Protein AF-A0AAU0UQK7-F1 (afdb_monomer)

Solvent-accessible surface area (backbone atoms only — not comparable to full-atom values): 12576 Å² total; per-residue (Å²): 114,38,37,28,35,35,37,38,56,13,48,91,38,45,62,53,66,26,77,92,75,74,42,39,30,22,58,48,19,41,55,24,45,54,46,26,46,53,53,34,41,76,61,79,34,47,70,46,62,68,55,94,61,80,49,64,69,55,72,66,58,45,27,48,53,44,48,73,68,62,30,65,32,34,44,31,32,41,52,35,69,54,99,54,50,78,63,62,36,37,34,24,33,21,52,52,83,65,66,68,24,41,53,38,32,53,33,27,47,54,28,37,34,68,71,65,71,48,47,79,62,50,77,42,71,39,92,43,66,73,38,66,66,32,82,39,44,25,27,40,35,28,73,24,16,42,43,10,70,69,51,32,61,44,58,69,28,50,73,50,33,45,49,52,16,50,15,44,36,42,7,52,27,54,65,71,74,41,84,75,70,62,63,64,71,55,35,64,72,41,69,93,40,94,56,35,67,61,49,39,48,34,28,60,72,63,47,45,75,53,84,46,84,43,33,56,61,86,87,57,84,79,50,75,67,58,50,52,52,31,51,50,51,51,52,68,49,73,112

Foldseek 3Di:
DEEEEEQPFADPGQDDADVVVRHGFSVLSLLLRVLLCVQLVLVVYHYDYLDNHRDGDDLVSSQCVCQVVVGQEYEYETAAADPDLPDWEKEKEAQDDDDLLLLLRQLLQVLLCVLPVIHRPYYYHDDDSNRPSHPHNYMYIHNTYCSHPVVVVLSLASVSSSSSSLSSNRSVCVSVVHHRDQAPNLAPPCVVPPCNVVQSVCRSLVLAHQPDSHHNPPVDDDDPVSVVSSVVSVVSRVD

pLDDT: mean 95.72, std 5.32, range [56.66, 98.94]

Mean predicted aligned error: 3.99 Å

Secondary structure (DSSP, 8-state):
-EEEEEE--BTTB--SEETTTTEEHHHHHHHHHHHHHHHHHHTT-EEEES-SSS----HHHHHHHHHHTT-SEEEEEEEE--SSS----EEEEESSSSHHHHHHHHHHHHHHHHHH---EEEEEE---HHHHS-SS-EEEEEEEETTSHHHHHHHTSHHHHHHHHHHHHHHHHHHTTPPP--TTTT-STTTT-TTHHHHHHHHHTTS---SSSS---TTSPPPHHHHHHHHHHHHHHH-

Radius of gyration: 18.23 Å; Cα contacts (8 Å, |Δi|>4): 468; chains: 1; bounding box: 42×37×52 Å

Sequence (239 aa):
MLIGIDPGHGGKDPGATNNVLNLQEKQVTLAISLWLKDFLQYNNLETLLTREEDVYLTLQERATMLNKAAVDYIISVHINSSTSSEPNYLSSHIIAKGGQAEQLAGKLQNALVKEMAWPDGGVQASNFYMLRETKAPAVLVELGFISNSEAAKQLQKDAVRQKLATALAKGMLQQLGKPYTEPGSRFVDIQGHWAKDSILWAVKQGLLVGISDSQFAPDQPITRAQLAVVLRRMYQQLG

InterPro domains:
  IPR001119 S-layer homology domain [PF00395] (186-228)
  IPR001119 S-layer homology domain [PS51272] (182-239)
  IPR002508 N-acetylmuramoyl-L-alanine amidase, catalytic domain [PF01520] (3-172)
  IPR002508 N-acetylmuramoyl-L-alanine amidase, catalytic domain [SM00646] (63-173)
  IPR002508 N-acetylmuramoyl-L-alanine amidase, catalytic domain [cd02696] (3-171)
  IPR050695 N-acetylmuramoyl-L-alanine amidase 3 [PTHR30404] (2-177)

Organism: NCBI:txid3039180

Nearest PDB structures (foldseek):
  1jwq-assembly1_A  TM=9.481E-01  e=1.013E-19  Paenibacillus polymyxa
  8c0j-assembly1_A  TM=8.965E-01  e=2.270E-15  Citrobacter rodentium
  8c0j-assembly2_C  TM=9.060E-01  e=5.410E-15  Citrobacter rodentium
  8c2o-assembly2_B  TM=9.166E-01  e=1.289E-14  Escherichia coli
  4bin-assembly1_A  TM=8.978E-01  e=1.825E-14  Escherichia coli K-12

Structure (mmCIF, N/CA/C/O backbone):
data_AF-A0AAU0UQK7-F1
#
_entry.id   AF-A0AAU0UQK7-F1
#
loop_
_atom_site.group_PDB
_atom_site.id
_atom_site.type_symbol
_atom_site.label_atom_id
_atom_site.label_alt_id
_atom_site.label_comp_id
_atom_site.label_asym_id
_atom_site.label_entity_id
_atom_site.label_seq_id
_atom_site.pdbx_PDB_ins_code
_atom_site.Cartn_x
_atom_site.Cartn_y
_atom_site.Cartn_z
_atom_site.occupancy
_atom_site.B_iso_or_equiv
_atom_site.auth_seq_id
_atom_site.auth_comp_id
_atom_site.auth_asym_id
_atom_site.auth_atom_id
_atom_site.pdbx_PDB_model_num
ATOM 1 N N . MET A 1 1 ? -15.502 8.392 -5.519 1.00 92.88 1 MET A N 1
ATOM 2 C CA . MET A 1 1 ? -14.046 8.540 -5.705 1.00 92.88 1 MET A CA 1
ATOM 3 C C . MET A 1 1 ? -13.475 7.148 -5.595 1.00 92.88 1 MET A C 1
ATOM 5 O O . MET A 1 1 ? -13.486 6.598 -4.496 1.00 92.88 1 MET A O 1
ATOM 9 N N . LEU A 1 2 ? -13.079 6.590 -6.729 1.00 98.56 2 LEU A N 1
ATOM 10 C CA . LEU A 1 2 ? -12.618 5.222 -6.886 1.00 98.56 2 LEU A CA 1
ATOM 11 C C . LEU A 1 2 ? -11.115 5.224 -7.166 1.00 98.56 2 LEU A C 1
ATOM 13 O O . LEU A 1 2 ? -10.666 5.767 -8.174 1.00 98.56 2 LEU A O 1
ATOM 17 N N . ILE A 1 3 ? -10.336 4.611 -6.279 1.00 98.81 3 ILE A N 1
ATOM 18 C CA . ILE A 1 3 ? -8.880 4.522 -6.404 1.00 98.81 3 ILE A CA 1
ATOM 19 C C . ILE A 1 3 ? -8.498 3.157 -6.978 1.00 98.81 3 ILE A C 1
ATOM 21 O O . ILE A 1 3 ? -8.795 2.114 -6.394 1.00 98.81 3 ILE A O 1
ATOM 25 N N . GLY A 1 4 ? -7.824 3.163 -8.123 1.00 98.88 4 GLY A N 1
ATOM 26 C CA . GLY A 1 4 ? -7.216 1.979 -8.711 1.00 98.88 4 GLY A CA 1
ATOM 27 C C . GLY A 1 4 ? -5.920 1.615 -7.994 1.00 98.88 4 GLY A C 1
ATOM 28 O O . GLY A 1 4 ? -5.033 2.455 -7.846 1.00 98.88 4 GLY A O 1
ATOM 29 N N . ILE A 1 5 ? -5.785 0.362 -7.576 1.00 98.94 5 ILE A N 1
ATOM 30 C CA . ILE A 1 5 ? -4.559 -0.173 -6.983 1.00 98.94 5 ILE A CA 1
ATOM 31 C C . ILE A 1 5 ? -4.099 -1.339 -7.852 1.00 98.94 5 ILE A C 1
ATOM 33 O O . ILE A 1 5 ? -4.855 -2.275 -8.104 1.00 98.94 5 ILE A O 1
ATOM 37 N N . ASP A 1 6 ? -2.861 -1.292 -8.322 1.00 98.94 6 ASP A N 1
ATOM 38 C CA . ASP A 1 6 ? -2.287 -2.341 -9.159 1.00 98.94 6 ASP A CA 1
ATOM 39 C C . ASP A 1 6 ? -1.107 -3.002 -8.441 1.00 98.94 6 ASP A C 1
ATOM 41 O O . ASP A 1 6 ? -0.000 -2.466 -8.470 1.00 98.94 6 ASP A O 1
ATOM 45 N N . PRO A 1 7 ? -1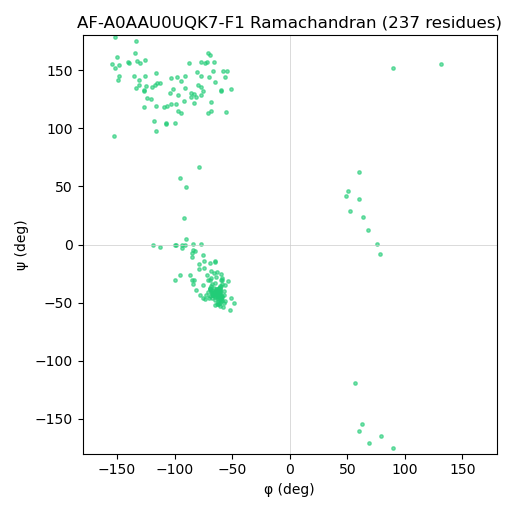.307 -4.154 -7.775 1.00 98.88 7 PRO A N 1
ATOM 46 C CA . PRO A 1 7 ? -0.199 -4.904 -7.211 1.00 98.88 7 PRO A CA 1
ATOM 47 C C . PRO A 1 7 ? 0.612 -5.534 -8.350 1.00 98.88 7 PRO A C 1
ATOM 49 O O . PRO A 1 7 ? 0.125 -6.440 -9.044 1.00 98.88 7 PRO A O 1
ATOM 52 N N . GLY A 1 8 ? 1.853 -5.079 -8.533 1.00 98.75 8 GLY A N 1
ATOM 53 C CA . GLY A 1 8 ? 2.748 -5.546 -9.590 1.00 98.75 8 GLY A CA 1
ATOM 54 C C . GLY A 1 8 ? 2.936 -7.065 -9.587 1.00 98.75 8 GLY A C 1
ATOM 55 O O . GLY A 1 8 ? 2.873 -7.699 -8.528 1.00 98.75 8 GLY A O 1
ATOM 56 N N . HIS A 1 9 ? 3.171 -7.651 -10.766 1.00 98.75 9 HIS A N 1
ATOM 57 C CA . HIS A 1 9 ? 3.442 -9.089 -10.958 1.00 98.75 9 HIS A CA 1
ATOM 58 C C . HIS A 1 9 ? 2.296 -10.010 -10.491 1.00 98.75 9 HIS A C 1
ATOM 60 O O . HIS A 1 9 ? 1.151 -9.567 -10.407 1.00 98.75 9 HIS A O 1
ATOM 66 N N . GLY A 1 10 ? 2.556 -11.299 -10.247 1.00 98.50 10 GLY A N 1
ATOM 67 C CA . GLY A 1 10 ? 1.570 -12.268 -9.750 1.00 98.50 10 GLY A CA 1
ATOM 68 C C . GLY A 1 10 ? 1.540 -13.578 -10.540 1.00 98.50 10 GLY A C 1
ATOM 69 O O . GLY A 1 10 ? 1.911 -13.644 -11.715 1.00 98.50 10 GLY A O 1
ATOM 70 N N . GLY A 1 11 ? 1.092 -14.652 -9.891 1.00 98.50 11 GLY A N 1
ATOM 71 C CA . GLY A 1 11 ? 1.028 -15.993 -10.459 1.00 98.50 11 GLY A CA 1
ATOM 72 C C . GLY A 1 11 ? 2.398 -16.459 -10.953 1.00 98.50 11 GLY A C 1
ATOM 73 O O . GLY A 1 11 ? 3.351 -16.560 -10.176 1.00 98.50 11 GLY A O 1
ATOM 74 N N . LYS A 1 12 ? 2.498 -16.734 -12.259 1.00 98.06 12 LYS A N 1
ATOM 75 C CA . LYS A 1 12 ? 3.733 -17.197 -12.915 1.00 98.06 12 LYS A CA 1
ATOM 76 C C . LYS A 1 12 ? 4.841 -16.143 -13.002 1.00 98.06 12 LYS A C 1
ATOM 78 O O . LYS A 1 12 ? 5.973 -16.504 -13.300 1.00 98.06 12 LYS A O 1
ATOM 83 N N . ASP A 1 13 ? 4.517 -14.870 -12.797 1.00 98.62 13 ASP A N 1
ATOM 84 C CA . ASP A 1 13 ? 5.487 -13.780 -12.786 1.00 98.62 13 ASP A CA 1
ATOM 85 C C . ASP A 1 13 ? 5.824 -13.431 -11.329 1.00 98.62 13 ASP A C 1
ATOM 87 O O . ASP A 1 13 ? 4.984 -12.840 -10.643 1.00 98.62 13 ASP A O 1
ATOM 91 N N . PRO A 1 14 ? 7.000 -13.830 -10.812 1.00 98.38 14 PRO A N 1
ATOM 92 C CA . PRO A 1 14 ? 7.392 -13.529 -9.440 1.00 98.38 14 PRO A CA 1
ATOM 93 C C . PRO A 1 14 ? 7.797 -12.063 -9.232 1.00 98.38 14 PRO A C 1
ATOM 95 O O . PRO A 1 14 ? 7.894 -11.637 -8.079 1.00 98.38 14 PRO A O 1
ATOM 98 N N . GLY A 1 15 ? 8.028 -11.313 -10.314 1.00 98.50 15 GLY A N 1
ATOM 99 C CA . GLY A 1 15 ? 8.806 -10.080 -10.275 1.00 98.50 15 GLY A CA 1
ATOM 100 C C . GLY A 1 15 ? 10.249 -10.337 -9.854 1.00 98.50 15 GLY A C 1
ATOM 101 O O . GLY A 1 15 ? 10.783 -11.439 -10.030 1.00 98.50 15 GLY A O 1
ATOM 102 N N . ALA A 1 16 ? 10.893 -9.325 -9.286 1.00 98.12 16 ALA A N 1
ATOM 103 C CA . ALA A 1 16 ? 12.220 -9.482 -8.718 1.00 98.12 16 ALA A CA 1
ATOM 104 C C . ALA A 1 16 ? 12.204 -10.407 -7.484 1.00 98.12 16 ALA A C 1
ATOM 106 O O . ALA A 1 16 ? 11.228 -10.486 -6.734 1.00 98.12 16 ALA A O 1
ATOM 107 N N . THR A 1 17 ? 13.305 -11.129 -7.257 1.00 97.56 17 THR A N 1
ATOM 108 C CA . THR A 1 17 ? 13.399 -12.142 -6.196 1.00 97.56 17 THR A CA 1
ATOM 109 C C . THR A 1 17 ? 14.656 -11.980 -5.356 1.00 97.56 17 THR A C 1
ATOM 111 O O . THR A 1 17 ? 15.743 -11.756 -5.888 1.00 97.56 17 THR A O 1
ATOM 114 N N . ASN A 1 18 ? 14.532 -12.210 -4.050 1.00 96.88 18 ASN A N 1
ATOM 115 C CA . ASN A 1 18 ? 15.660 -12.449 -3.159 1.00 96.88 18 ASN A CA 1
ATOM 116 C C . ASN A 1 18 ? 15.688 -13.930 -2.765 1.00 96.88 18 ASN A C 1
ATOM 118 O O . ASN A 1 18 ? 14.907 -14.380 -1.926 1.00 96.88 18 ASN A O 1
ATOM 122 N N . ASN A 1 19 ? 16.604 -14.684 -3.373 1.00 93.44 19 ASN A N 1
ATOM 123 C CA . ASN A 1 19 ? 16.676 -16.137 -3.201 1.00 93.44 19 ASN A CA 1
ATOM 124 C C . ASN A 1 19 ? 17.115 -16.552 -1.791 1.00 93.44 19 ASN A C 1
ATOM 126 O O . ASN A 1 19 ? 16.705 -17.605 -1.316 1.00 93.44 19 ASN A O 1
ATOM 130 N N . VAL A 1 20 ? 17.916 -15.726 -1.107 1.00 93.88 20 VAL A N 1
ATOM 131 C CA . VAL A 1 20 ? 18.405 -16.027 0.250 1.00 93.88 20 VAL A CA 1
ATOM 132 C C . VAL A 1 20 ? 17.259 -15.992 1.259 1.00 93.88 20 VAL A C 1
ATOM 134 O O . VAL A 1 20 ? 17.193 -16.836 2.145 1.00 93.88 20 VAL A O 1
ATOM 137 N N . LEU A 1 21 ? 16.344 -15.032 1.111 1.00 93.88 21 LEU A N 1
ATOM 138 C CA . LEU A 1 21 ? 15.183 -14.874 1.991 1.00 93.88 21 LEU A CA 1
ATOM 139 C C . LEU A 1 21 ? 13.925 -15.584 1.472 1.00 93.88 21 LEU A C 1
ATOM 141 O O . LEU A 1 21 ? 12.882 -15.502 2.117 1.00 93.88 21 LEU A O 1
ATOM 145 N N . ASN A 1 22 ? 14.007 -16.239 0.307 1.00 94.88 22 ASN A N 1
ATOM 146 C CA . ASN A 1 22 ? 12.859 -16.774 -0.428 1.00 94.88 22 ASN A CA 1
ATOM 147 C C . ASN A 1 22 ? 11.722 -15.739 -0.579 1.00 94.88 22 ASN A C 1
ATOM 149 O O . ASN A 1 22 ? 10.545 -16.045 -0.389 1.00 94.88 22 ASN A O 1
ATOM 153 N N . LEU A 1 23 ? 12.090 -14.488 -0.870 1.00 96.62 23 LEU A N 1
ATOM 154 C CA . LEU A 1 23 ? 11.162 -13.366 -0.978 1.00 96.62 23 LEU A CA 1
ATOM 155 C C . LEU A 1 23 ? 10.932 -13.025 -2.450 1.00 96.62 23 LEU A C 1
ATOM 157 O O . LEU A 1 23 ? 11.890 -12.850 -3.205 1.00 96.62 23 LEU A O 1
ATOM 161 N N . GLN A 1 24 ? 9.670 -12.897 -2.846 1.00 98.38 24 GLN A N 1
ATOM 162 C CA . GLN A 1 24 ? 9.283 -12.522 -4.205 1.00 98.38 24 GLN A CA 1
ATOM 163 C C . GLN A 1 24 ? 8.536 -11.193 -4.187 1.00 98.38 24 GLN A C 1
ATOM 165 O O . GLN A 1 24 ? 7.653 -10.985 -3.350 1.00 98.38 24 GLN A O 1
ATOM 170 N N . GLU A 1 25 ? 8.847 -10.314 -5.135 1.00 98.75 25 GLU A N 1
ATOM 171 C CA . GLU A 1 25 ? 8.195 -9.015 -5.284 1.00 98.75 25 GLU A CA 1
ATOM 172 C C . GLU A 1 25 ? 6.671 -9.154 -5.313 1.00 98.75 25 GLU A C 1
ATOM 174 O O . GLU A 1 25 ? 5.989 -8.476 -4.547 1.00 98.75 25 GLU A O 1
ATOM 179 N N . LYS A 1 26 ? 6.130 -10.108 -6.085 1.00 98.62 26 LYS A N 1
ATOM 180 C CA . LYS A 1 26 ? 4.677 -10.328 -6.197 1.00 98.62 26 LYS A CA 1
ATOM 181 C C . LYS A 1 26 ? 3.949 -10.526 -4.860 1.00 98.62 26 LYS A C 1
ATOM 183 O O . LYS A 1 26 ? 2.767 -10.187 -4.749 1.00 98.62 26 LYS A O 1
ATOM 188 N N . GLN A 1 27 ? 4.628 -11.100 -3.863 1.00 98.31 27 GLN A N 1
ATOM 189 C CA . GLN A 1 27 ? 4.072 -11.351 -2.532 1.00 98.31 27 GLN A CA 1
ATOM 190 C C . GLN A 1 27 ? 4.067 -10.058 -1.716 1.00 98.31 27 GLN A C 1
ATOM 192 O O . GLN A 1 27 ? 3.072 -9.732 -1.069 1.00 98.31 27 GLN A O 1
ATOM 197 N N . VAL A 1 28 ? 5.165 -9.302 -1.786 1.00 98.56 28 VAL A N 1
ATOM 198 C CA . VAL A 1 28 ? 5.322 -8.018 -1.096 1.00 98.56 28 VAL A CA 1
ATOM 199 C C . VAL A 1 28 ? 4.331 -6.993 -1.648 1.00 98.56 28 VAL A C 1
ATOM 201 O O . VAL A 1 28 ? 3.616 -6.357 -0.873 1.00 98.56 28 VAL A O 1
ATOM 204 N N . THR A 1 29 ? 4.228 -6.873 -2.974 1.00 98.88 29 THR A N 1
ATOM 205 C CA . THR A 1 29 ? 3.326 -5.920 -3.636 1.00 98.88 29 THR A CA 1
ATOM 206 C C . THR A 1 29 ? 1.862 -6.232 -3.347 1.00 98.88 29 THR A C 1
ATOM 208 O O . THR A 1 29 ? 1.094 -5.311 -3.062 1.00 98.88 29 THR A O 1
ATOM 211 N N . LEU A 1 30 ? 1.473 -7.516 -3.337 1.00 98.81 30 LEU A N 1
ATOM 212 C CA . LEU A 1 30 ? 0.117 -7.935 -2.970 1.00 98.81 30 LEU A CA 1
ATOM 213 C C . LEU A 1 30 ? -0.213 -7.557 -1.527 1.00 98.81 30 LEU A C 1
ATOM 215 O O . LEU A 1 30 ? -1.230 -6.915 -1.283 1.00 98.81 30 LEU A O 1
ATOM 219 N N . ALA A 1 31 ? 0.658 -7.916 -0.583 1.00 97.75 31 ALA A N 1
ATOM 220 C CA . ALA A 1 31 ? 0.433 -7.651 0.832 1.00 97.75 31 ALA A CA 1
ATOM 221 C C . ALA A 1 31 ? 0.295 -6.147 1.121 1.00 97.75 31 ALA A C 1
ATOM 223 O O . ALA A 1 31 ? -0.652 -5.734 1.786 1.00 97.75 31 ALA A O 1
ATOM 224 N N . ILE A 1 32 ? 1.192 -5.312 0.580 1.00 98.75 32 ILE A N 1
ATOM 225 C CA . ILE A 1 32 ? 1.112 -3.847 0.726 1.00 98.75 32 ILE A CA 1
ATOM 226 C C . ILE A 1 32 ? -0.192 -3.310 0.124 1.00 98.75 32 ILE A C 1
ATOM 228 O O . ILE A 1 32 ? -0.845 -2.460 0.725 1.00 98.75 32 ILE A O 1
ATOM 232 N N . SER A 1 33 ? -0.593 -3.816 -1.043 1.00 98.88 33 SER A N 1
ATOM 233 C CA . SER A 1 33 ? -1.790 -3.344 -1.744 1.00 98.88 33 SER A CA 1
ATOM 234 C C . SER A 1 33 ? -3.090 -3.705 -1.027 1.00 98.88 33 SER A C 1
ATOM 236 O O . SER A 1 33 ? -4.016 -2.896 -1.021 1.00 98.88 33 SER A O 1
ATOM 238 N N . LEU A 1 34 ? -3.160 -4.877 -0.387 1.00 97.88 34 LEU A N 1
ATOM 239 C CA . LEU A 1 34 ? -4.304 -5.267 0.444 1.00 97.88 34 LEU A CA 1
ATOM 240 C C . LEU A 1 34 ? -4.416 -4.375 1.689 1.00 97.88 34 LEU A C 1
ATOM 242 O O . LEU A 1 34 ? -5.495 -3.876 1.986 1.00 97.88 34 LEU A O 1
ATOM 246 N N . TRP A 1 35 ? -3.304 -4.057 2.357 1.00 96.06 35 TRP A N 1
ATOM 247 C CA . TRP A 1 35 ? -3.332 -3.071 3.445 1.00 96.06 35 TRP A CA 1
ATOM 248 C C . TRP A 1 35 ? -3.742 -1.677 2.960 1.00 96.06 35 TRP A C 1
ATOM 250 O O . TRP A 1 35 ? -4.521 -0.990 3.620 1.00 96.06 35 TRP A O 1
ATOM 260 N N . LEU A 1 36 ? -3.242 -1.250 1.796 1.00 98.62 36 LEU A N 1
ATOM 261 C CA . LEU A 1 36 ? -3.603 0.038 1.207 1.00 98.62 36 LEU A CA 1
ATOM 262 C C . LEU A 1 36 ? -5.105 0.101 0.902 1.00 98.62 36 LEU A C 1
ATOM 264 O O . LEU A 1 36 ? -5.739 1.112 1.204 1.00 98.62 36 LEU A O 1
ATOM 268 N N . LYS A 1 37 ? -5.677 -0.982 0.358 1.00 98.31 37 LYS A N 1
ATOM 269 C CA . LYS A 1 37 ? -7.120 -1.143 0.142 1.00 98.31 37 LYS A CA 1
ATOM 270 C C . LYS A 1 37 ? -7.890 -0.862 1.428 1.00 98.31 37 LYS A C 1
ATOM 272 O O . LYS A 1 37 ? -8.731 0.035 1.439 1.00 98.31 37 LYS A O 1
ATOM 277 N N . ASP A 1 38 ? -7.562 -1.584 2.495 1.00 93.62 38 ASP A N 1
ATOM 278 C CA . ASP A 1 38 ? -8.272 -1.513 3.771 1.00 93.62 38 ASP A CA 1
ATOM 279 C C . ASP A 1 38 ? -8.178 -0.112 4.390 1.00 93.62 38 ASP A C 1
ATOM 281 O O . ASP A 1 38 ? -9.171 0.440 4.868 1.00 93.62 38 ASP A O 1
ATOM 285 N N . PHE A 1 39 ? -7.002 0.522 4.330 1.00 95.94 39 PHE A N 1
ATOM 286 C CA . PHE A 1 39 ? -6.808 1.867 4.876 1.00 95.94 39 PHE A CA 1
ATOM 287 C C . PHE A 1 39 ? -7.536 2.952 4.088 1.00 95.94 39 PHE A C 1
ATOM 289 O O . PHE A 1 39 ? -8.078 3.883 4.693 1.00 95.94 39 PHE A O 1
ATOM 296 N N . LEU A 1 40 ? -7.581 2.854 2.759 1.00 97.69 40 LEU A N 1
ATOM 297 C CA . LEU A 1 40 ? -8.361 3.780 1.938 1.00 97.69 40 LEU A CA 1
ATOM 298 C C . LEU A 1 40 ? -9.866 3.586 2.179 1.00 97.69 40 LEU A C 1
ATOM 300 O O . LEU A 1 40 ? -10.573 4.577 2.371 1.00 97.69 40 LEU A O 1
ATOM 304 N N . GLN A 1 41 ? -10.338 2.340 2.276 1.00 95.44 41 GLN A N 1
ATOM 305 C CA . GLN A 1 41 ? -11.741 2.023 2.568 1.00 95.44 41 GLN A CA 1
ATOM 306 C C . GLN A 1 41 ? -12.178 2.513 3.951 1.00 95.44 41 GLN A C 1
ATOM 308 O O . GLN A 1 41 ? -13.209 3.175 4.066 1.00 95.44 41 GLN A O 1
ATOM 313 N N . TYR A 1 42 ? -11.356 2.316 4.987 1.00 91.94 42 TYR A N 1
ATOM 314 C CA . TYR A 1 42 ? -11.610 2.866 6.326 1.00 91.94 42 TYR A CA 1
ATOM 315 C C . TYR A 1 42 ? -11.724 4.405 6.321 1.00 91.94 42 TYR A C 1
ATOM 317 O O . TYR A 1 42 ? -12.446 5.012 7.121 1.00 91.94 42 TYR A O 1
ATOM 325 N N . ASN A 1 43 ? -11.048 5.058 5.375 1.00 95.00 43 ASN A N 1
ATOM 326 C CA . ASN A 1 43 ? -11.110 6.499 5.140 1.00 95.00 43 ASN A CA 1
ATOM 327 C C . ASN A 1 43 ? -12.182 6.914 4.111 1.00 95.00 43 ASN A C 1
ATOM 329 O O . ASN A 1 43 ? -12.122 8.018 3.563 1.00 95.00 43 ASN A O 1
ATOM 333 N N . ASN A 1 44 ? -13.203 6.072 3.907 1.00 95.44 44 ASN A N 1
ATOM 334 C CA . ASN A 1 44 ? -14.364 6.324 3.051 1.00 95.44 44 ASN A CA 1
ATOM 335 C C . ASN A 1 44 ? -13.991 6.580 1.579 1.00 95.44 44 ASN A C 1
ATOM 337 O O . ASN A 1 44 ? -14.553 7.469 0.930 1.00 95.44 44 ASN A O 1
ATOM 341 N N . LEU A 1 45 ? -13.009 5.838 1.062 1.00 97.69 45 LEU A N 1
ATOM 342 C CA . LEU A 1 45 ? -12.688 5.787 -0.362 1.00 97.69 45 LEU A CA 1
ATOM 343 C C . LEU A 1 45 ? -13.013 4.410 -0.927 1.00 97.69 45 LEU A C 1
ATOM 345 O O . LEU A 1 45 ? -12.722 3.389 -0.310 1.00 97.69 45 LEU A O 1
ATOM 349 N N . GLU A 1 46 ? -13.574 4.384 -2.128 1.00 98.31 46 GLU A N 1
ATOM 350 C CA . GLU A 1 46 ? -13.755 3.137 -2.861 1.00 98.31 46 GLU A CA 1
ATOM 351 C C . GLU A 1 46 ? -12.441 2.746 -3.533 1.00 98.31 46 GLU A C 1
ATOM 353 O O . GLU A 1 46 ? -11.645 3.604 -3.933 1.00 98.31 46 GLU A O 1
ATOM 358 N N . THR A 1 47 ? -12.213 1.445 -3.677 1.00 98.69 47 THR A N 1
ATOM 359 C CA . THR A 1 47 ? -10.987 0.903 -4.261 1.00 98.69 47 THR A CA 1
ATOM 360 C C . THR A 1 47 ? -11.296 -0.209 -5.252 1.00 98.69 47 THR A C 1
ATOM 362 O O . THR A 1 47 ? -12.228 -0.989 -5.061 1.00 98.69 47 THR A O 1
ATOM 365 N N . LEU A 1 48 ? -10.489 -0.289 -6.309 1.00 98.75 48 LEU A N 1
ATOM 366 C CA . LEU A 1 48 ? -10.479 -1.395 -7.261 1.00 98.75 48 LEU A CA 1
ATOM 367 C C . LEU A 1 48 ? -9.054 -1.928 -7.371 1.00 98.75 48 LEU A C 1
ATOM 369 O O . LEU A 1 48 ? -8.158 -1.194 -7.789 1.00 98.75 48 LEU A O 1
ATOM 373 N N . LEU A 1 49 ? -8.8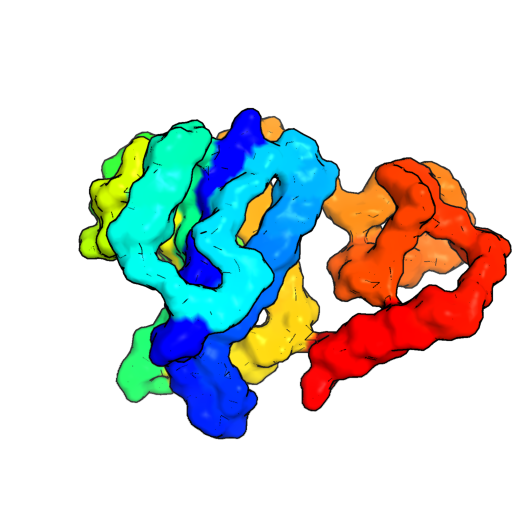49 -3.196 -7.020 1.00 98.81 49 LEU A N 1
ATOM 374 C CA . LEU A 1 49 ? -7.554 -3.854 -7.169 1.00 98.81 49 LEU A CA 1
ATOM 375 C C . LEU A 1 49 ? -7.502 -4.596 -8.495 1.00 98.81 49 LEU A C 1
ATOM 377 O O . LEU A 1 49 ? -8.473 -5.250 -8.872 1.00 98.81 49 LEU A O 1
ATOM 381 N N . THR A 1 50 ? -6.357 -4.555 -9.178 1.00 98.88 50 THR A N 1
ATOM 382 C CA . THR A 1 50 ? -6.183 -5.396 -10.367 1.00 98.88 50 THR A CA 1
ATOM 383 C C . THR A 1 50 ? -6.101 -6.879 -10.006 1.00 98.88 50 THR A C 1
ATOM 385 O O . THR A 1 50 ? -6.561 -7.726 -10.762 1.00 98.88 50 THR A O 1
ATOM 388 N N . ARG A 1 51 ? -5.582 -7.212 -8.822 1.00 98.75 51 ARG A N 1
ATOM 389 C CA . ARG A 1 51 ? -5.626 -8.560 -8.245 1.00 98.75 51 ARG A CA 1
ATOM 390 C C . ARG A 1 51 ? -5.704 -8.495 -6.723 1.00 98.75 51 ARG A C 1
ATOM 392 O O . ARG A 1 51 ? -5.077 -7.636 -6.113 1.00 98.75 51 ARG A O 1
ATOM 399 N N . GLU A 1 52 ? -6.424 -9.433 -6.119 1.00 98.44 52 GLU A N 1
ATOM 400 C CA . GLU A 1 52 ? -6.477 -9.616 -4.655 1.00 98.44 52 GLU A CA 1
ATOM 401 C C . GLU A 1 52 ? -5.832 -10.935 -4.204 1.00 98.44 52 GLU A C 1
ATOM 403 O O . GLU A 1 52 ? -5.707 -11.210 -3.015 1.00 98.44 52 GLU A O 1
ATOM 408 N N . GLU A 1 53 ? -5.362 -11.728 -5.167 1.00 97.69 53 GLU A N 1
ATOM 409 C CA . GLU A 1 53 ? -4.755 -13.038 -4.965 1.00 97.69 53 GLU A CA 1
ATOM 410 C C . GLU A 1 53 ? -3.461 -13.167 -5.788 1.00 97.69 53 GLU A C 1
ATOM 412 O O . GLU A 1 53 ? -3.087 -12.278 -6.570 1.00 97.69 53 GLU A O 1
ATOM 417 N N . ASP A 1 54 ? -2.751 -14.284 -5.612 1.00 98.31 54 ASP A N 1
ATOM 418 C CA . ASP A 1 54 ? -1.546 -14.607 -6.380 1.00 98.31 54 ASP A CA 1
ATOM 419 C C . ASP A 1 54 ? -1.889 -15.154 -7.776 1.00 98.31 54 ASP A C 1
ATOM 421 O O . ASP A 1 54 ? -1.662 -16.319 -8.102 1.00 98.31 54 ASP A O 1
ATOM 425 N N . VAL A 1 55 ? -2.461 -14.286 -8.608 1.00 98.56 55 VAL A N 1
ATOM 426 C CA . VAL A 1 55 ? -2.847 -14.585 -9.990 1.00 98.56 55 VAL A CA 1
ATOM 427 C C . VAL A 1 55 ? -2.049 -13.742 -10.975 1.00 98.56 55 VAL A C 1
ATOM 429 O O . VAL A 1 55 ? -1.672 -12.603 -10.694 1.00 98.56 55 VAL A O 1
ATOM 432 N N . TYR A 1 56 ? -1.781 -14.312 -12.149 1.00 98.50 56 TYR A N 1
ATOM 433 C CA . TYR A 1 56 ? -1.110 -13.598 -13.228 1.00 98.50 56 TYR A CA 1
ATOM 434 C C . TYR A 1 56 ? -2.123 -12.815 -14.062 1.00 98.50 56 TYR A C 1
ATOM 436 O O . TYR A 1 56 ? -3.096 -13.390 -14.543 1.00 98.50 56 TYR A O 1
ATOM 444 N N . LEU A 1 57 ? -1.829 -11.535 -14.289 1.00 98.31 57 LEU A N 1
ATOM 445 C CA . LEU A 1 57 ? -2.506 -10.679 -15.262 1.00 98.31 57 LEU A CA 1
ATOM 446 C C . LEU A 1 57 ? -1.471 -9.970 -16.125 1.00 98.31 57 LEU A C 1
ATOM 448 O O . LEU A 1 57 ? -0.482 -9.434 -15.608 1.00 98.31 57 LEU A O 1
ATOM 452 N N . THR A 1 58 ? -1.733 -9.919 -17.426 1.00 98.75 58 THR A N 1
ATOM 453 C CA . THR A 1 58 ? -0.962 -9.113 -18.371 1.00 98.75 58 THR A CA 1
ATOM 454 C C . THR A 1 58 ? -1.135 -7.621 -18.083 1.00 98.75 58 THR A C 1
ATOM 456 O O . THR A 1 58 ? -2.132 -7.175 -17.511 1.00 98.75 58 THR A O 1
ATOM 459 N N . LEU A 1 59 ? -0.170 -6.816 -18.527 1.00 98.69 59 LEU A N 1
ATOM 460 C CA . LEU A 1 59 ? -0.233 -5.357 -18.397 1.00 98.69 59 LEU A CA 1
ATOM 461 C C . LEU A 1 59 ? -1.462 -4.767 -19.116 1.00 98.69 59 LEU A C 1
ATOM 463 O O . LEU A 1 59 ? -2.089 -3.833 -18.618 1.00 98.69 59 LEU A O 1
ATOM 467 N N . GLN A 1 60 ? -1.855 -5.350 -20.253 1.00 98.81 60 GLN A N 1
ATOM 468 C CA . GLN A 1 60 ? -3.042 -4.930 -20.996 1.00 98.81 60 GLN A CA 1
ATOM 469 C C . GLN A 1 60 ? -4.337 -5.197 -20.222 1.00 98.81 60 GLN A C 1
ATOM 471 O O . GLN A 1 60 ? -5.205 -4.325 -20.189 1.00 98.81 60 GLN A O 1
ATOM 476 N N . GLU A 1 61 ? -4.479 -6.364 -19.588 1.00 98.81 61 GLU A N 1
ATOM 477 C CA . GLU A 1 61 ? -5.658 -6.693 -18.772 1.00 98.81 61 GLU A CA 1
ATOM 478 C C . GLU A 1 61 ? -5.798 -5.732 -17.588 1.00 98.81 61 GLU A C 1
ATOM 480 O O . GLU A 1 61 ? -6.883 -5.194 -17.357 1.00 98.81 61 GLU A O 1
ATOM 485 N N . ARG A 1 62 ? -4.687 -5.440 -16.897 1.00 98.81 62 ARG A N 1
ATOM 486 C CA . ARG A 1 62 ? -4.636 -4.477 -15.783 1.00 98.81 62 ARG A CA 1
ATOM 487 C C . ARG A 1 62 ? -5.098 -3.091 -16.218 1.00 98.81 62 ARG A C 1
ATOM 489 O O . ARG A 1 62 ? -6.035 -2.543 -15.638 1.00 98.81 62 ARG A O 1
ATOM 496 N N . ALA A 1 63 ? -4.490 -2.547 -17.273 1.00 98.88 63 ALA A N 1
ATOM 497 C CA . ALA A 1 63 ? -4.850 -1.234 -17.798 1.00 98.88 63 ALA A CA 1
ATOM 498 C C . ALA A 1 63 ? -6.307 -1.196 -18.287 1.00 98.88 63 ALA A C 1
ATOM 500 O O . ALA A 1 63 ? -7.032 -0.244 -18.007 1.00 98.88 63 ALA A O 1
ATOM 501 N N . THR A 1 64 ? -6.770 -2.251 -18.966 1.00 98.81 64 THR A N 1
ATOM 502 C CA . THR A 1 64 ? -8.151 -2.353 -19.463 1.00 98.81 64 THR A CA 1
ATOM 503 C C . THR A 1 64 ? -9.159 -2.323 -18.324 1.00 98.81 64 THR A C 1
ATOM 505 O O . THR A 1 64 ? -10.147 -1.597 -18.406 1.00 98.81 64 THR A O 1
ATOM 508 N N . MET A 1 65 ? -8.913 -3.072 -17.252 1.00 98.75 65 MET A N 1
ATOM 509 C CA . MET A 1 65 ? -9.782 -3.107 -16.079 1.00 98.75 65 MET A CA 1
ATOM 510 C C . MET A 1 65 ? -9.884 -1.739 -15.398 1.00 98.75 65 MET A C 1
ATOM 512 O O . MET A 1 65 ? -10.994 -1.256 -15.180 1.00 98.75 65 MET A O 1
ATOM 516 N N . LEU A 1 66 ? -8.748 -1.086 -15.134 1.00 98.88 66 LEU A N 1
ATOM 517 C CA . LEU A 1 66 ? -8.716 0.236 -14.497 1.00 98.88 66 LEU A CA 1
ATOM 518 C C . LEU A 1 66 ? -9.379 1.308 -15.377 1.00 98.88 66 LEU A C 1
ATOM 520 O O . LEU A 1 66 ? -10.183 2.105 -14.896 1.00 98.88 66 LEU A O 1
ATOM 524 N N . ASN A 1 67 ? -9.114 1.282 -16.686 1.00 98.81 67 ASN A N 1
ATOM 525 C CA . ASN A 1 67 ? -9.728 2.199 -17.646 1.00 98.81 67 ASN A CA 1
ATOM 526 C C . ASN A 1 67 ? -11.237 1.977 -17.783 1.00 98.81 67 ASN A C 1
ATOM 528 O O . ASN A 1 67 ? -11.987 2.946 -17.880 1.00 98.81 67 ASN A O 1
ATOM 532 N N . LYS A 1 68 ? -11.690 0.717 -17.810 1.00 98.75 68 LYS A N 1
ATOM 533 C CA . LYS A 1 68 ? -13.113 0.362 -17.912 1.00 98.75 68 LYS A CA 1
ATOM 534 C C . LYS A 1 68 ? -13.890 0.805 -16.677 1.00 98.75 68 LYS A C 1
ATOM 536 O O . LYS A 1 68 ? -15.030 1.234 -16.810 1.00 98.75 68 LYS A O 1
ATOM 541 N N . ALA A 1 69 ? -13.275 0.709 -15.502 1.00 98.62 69 ALA A N 1
ATOM 542 C CA . ALA A 1 69 ? -13.865 1.167 -14.252 1.00 98.62 69 ALA A CA 1
ATOM 543 C C . ALA A 1 69 ? -13.855 2.694 -14.088 1.00 98.62 69 ALA A C 1
ATOM 545 O O . ALA A 1 69 ? -14.473 3.189 -13.153 1.00 98.62 69 ALA A O 1
ATOM 546 N N . ALA A 1 70 ? -13.172 3.426 -14.979 1.00 98.44 70 ALA A N 1
ATOM 547 C CA . ALA A 1 70 ? -13.024 4.877 -14.908 1.00 98.44 70 ALA A CA 1
ATOM 548 C C . ALA A 1 70 ? -12.552 5.349 -13.519 1.00 98.44 70 ALA A C 1
ATOM 550 O O . ALA A 1 70 ? -13.115 6.279 -12.947 1.00 98.44 70 ALA A O 1
ATOM 551 N N . VAL A 1 71 ? -11.533 4.673 -12.973 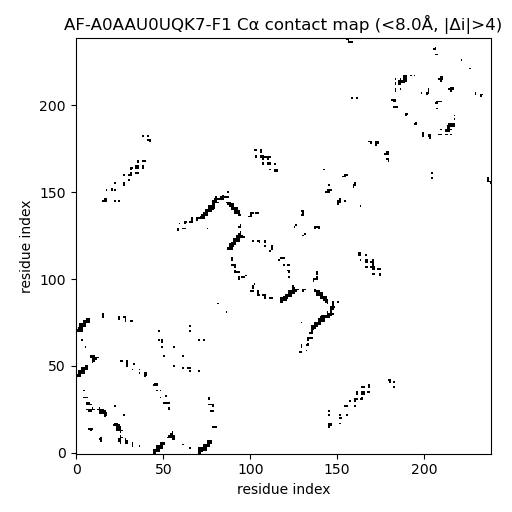1.00 98.75 71 VAL A N 1
ATOM 552 C CA . VAL A 1 71 ? -10.927 5.054 -11.688 1.00 98.75 71 VAL A CA 1
ATOM 553 C C . VAL A 1 71 ? -10.398 6.491 -11.741 1.00 98.75 71 VAL A C 1
ATOM 555 O O . VAL A 1 71 ? -9.956 6.961 -12.788 1.00 98.75 71 VAL A O 1
ATOM 558 N N . ASP A 1 72 ? -10.415 7.183 -10.606 1.00 98.81 72 ASP A N 1
ATOM 559 C CA . ASP A 1 72 ? -10.032 8.595 -10.517 1.00 98.81 72 ASP A CA 1
ATOM 560 C C . ASP A 1 72 ? -8.511 8.789 -10.396 1.00 98.81 72 ASP A C 1
ATOM 562 O O . ASP A 1 72 ? -7.974 9.791 -10.858 1.00 98.81 72 ASP A O 1
ATOM 566 N N . TYR A 1 73 ? -7.815 7.833 -9.776 1.00 98.88 73 TYR A N 1
ATOM 567 C CA . TYR A 1 73 ? -6.356 7.793 -9.614 1.00 98.88 73 TYR A CA 1
ATOM 568 C C . TYR A 1 73 ? -5.873 6.344 -9.612 1.00 98.88 73 TYR A C 1
ATOM 570 O O . TYR A 1 73 ? -6.629 5.446 -9.238 1.00 98.88 73 TYR A O 1
ATOM 578 N N . ILE A 1 74 ? -4.611 6.118 -9.986 1.00 98.94 74 ILE A N 1
ATOM 579 C CA . ILE A 1 74 ? -3.986 4.790 -9.973 1.00 98.94 74 ILE A CA 1
ATOM 580 C C . ILE A 1 74 ? -2.683 4.816 -9.176 1.00 98.94 74 ILE A C 1
ATOM 582 O O . ILE A 1 74 ? -1.823 5.668 -9.405 1.00 98.94 74 ILE A O 1
ATOM 586 N N . ILE A 1 75 ? -2.526 3.838 -8.285 1.00 98.94 75 ILE A N 1
ATOM 587 C CA . ILE A 1 75 ? -1.278 3.536 -7.580 1.00 98.94 75 ILE A CA 1
ATOM 588 C C . ILE A 1 75 ? -0.854 2.114 -7.968 1.00 98.94 75 ILE A C 1
ATOM 590 O O . ILE A 1 75 ? -1.463 1.138 -7.528 1.00 98.94 75 ILE A O 1
ATOM 594 N N . SER A 1 76 ? 0.175 1.993 -8.806 1.00 98.94 76 SER A N 1
ATOM 595 C CA . SER A 1 76 ? 0.812 0.714 -9.140 1.00 98.94 76 SER A CA 1
ATOM 596 C C . SER A 1 76 ? 1.975 0.471 -8.177 1.00 98.94 76 SER A C 1
ATOM 598 O O . SER A 1 76 ? 2.833 1.335 -8.011 1.00 98.94 76 SER A O 1
ATOM 600 N N . VAL A 1 77 ? 1.960 -0.658 -7.472 1.00 98.94 77 VAL A N 1
ATOM 601 C CA . VAL A 1 77 ? 2.857 -0.949 -6.344 1.00 98.94 77 VAL A CA 1
ATOM 602 C C . VAL A 1 77 ? 3.898 -1.978 -6.767 1.00 98.94 77 VAL A C 1
ATOM 604 O O . VAL A 1 77 ? 3.535 -3.111 -7.089 1.00 98.94 77 VAL A O 1
ATOM 607 N N . HIS A 1 78 ? 5.170 -1.590 -6.706 1.00 98.94 78 HIS A N 1
ATOM 608 C CA . HIS A 1 78 ? 6.330 -2.382 -7.113 1.00 98.94 78 HIS A CA 1
ATOM 609 C C . HIS A 1 78 ? 7.463 -2.335 -6.078 1.00 98.94 78 HIS A C 1
ATOM 611 O O . HIS A 1 78 ? 7.453 -1.514 -5.150 1.00 98.94 78 HIS A O 1
ATOM 617 N N . ILE A 1 79 ? 8.411 -3.267 -6.210 1.00 98.75 79 ILE A N 1
ATOM 618 C CA . ILE A 1 79 ? 9.657 -3.299 -5.440 1.00 98.75 79 ILE A CA 1
ATOM 619 C C . ILE A 1 79 ? 10.825 -3.328 -6.415 1.00 98.75 79 ILE A C 1
ATOM 621 O O . ILE A 1 79 ? 10.950 -4.238 -7.232 1.00 98.75 79 ILE A O 1
ATOM 625 N N . ASN A 1 80 ? 11.743 -2.387 -6.247 1.00 97.88 80 ASN A N 1
ATOM 626 C CA . ASN A 1 80 ? 12.843 -2.210 -7.168 1.00 97.88 80 ASN A CA 1
ATOM 627 C C . ASN A 1 80 ? 13.853 -3.358 -7.048 1.00 97.88 80 ASN A C 1
ATOM 629 O O . ASN A 1 80 ? 13.902 -4.115 -6.069 1.00 97.88 80 ASN A O 1
ATOM 633 N N . SER A 1 81 ? 14.727 -3.462 -8.039 1.00 97.12 81 SER A N 1
ATOM 634 C CA . SER A 1 81 ? 15.855 -4.378 -8.031 1.00 97.12 81 SER A CA 1
ATOM 635 C C . SER A 1 81 ? 16.989 -3.830 -8.884 1.00 97.12 81 SER A C 1
ATOM 637 O O . SER A 1 81 ? 16.784 -3.098 -9.849 1.00 97.12 81 SER A O 1
ATOM 639 N N . SER A 1 82 ? 18.214 -4.201 -8.533 1.00 96.06 82 SER A N 1
ATOM 640 C CA . SER A 1 82 ? 19.417 -3.833 -9.269 1.00 96.06 82 SER A CA 1
ATOM 641 C C . SER A 1 82 ? 20.389 -5.005 -9.309 1.00 96.06 82 SER A C 1
ATOM 643 O O . SER A 1 82 ? 20.354 -5.891 -8.455 1.00 96.06 82 SER A O 1
ATOM 645 N N . THR A 1 83 ? 21.283 -5.003 -10.298 1.00 94.06 83 THR A N 1
ATOM 646 C CA . THR A 1 83 ? 22.412 -5.943 -10.358 1.00 94.06 83 THR A CA 1
ATOM 647 C C . THR A 1 83 ? 23.404 -5.718 -9.217 1.00 94.06 83 THR A C 1
ATOM 649 O O . THR A 1 83 ? 24.103 -6.648 -8.825 1.00 94.06 83 THR A O 1
ATOM 652 N N . SER A 1 84 ? 23.447 -4.500 -8.666 1.00 94.12 84 SER A N 1
ATOM 653 C CA . SER A 1 84 ? 24.140 -4.185 -7.418 1.00 94.12 84 SER A CA 1
ATOM 654 C C . SER A 1 84 ? 23.195 -4.330 -6.222 1.00 94.12 84 SER A C 1
ATOM 656 O O . SER A 1 84 ? 22.013 -3.991 -6.303 1.00 94.12 84 SER A O 1
ATOM 658 N N . SER A 1 85 ? 23.726 -4.788 -5.088 1.00 91.44 85 SER A N 1
ATOM 659 C CA . SER A 1 85 ? 23.006 -4.847 -3.810 1.00 91.44 85 SER A CA 1
ATOM 660 C C . SER A 1 85 ? 23.001 -3.520 -3.043 1.00 91.44 85 SER A C 1
ATOM 662 O O . SER A 1 85 ? 22.350 -3.432 -2.006 1.00 91.44 85 SER A O 1
ATOM 664 N N . GLU A 1 86 ? 23.721 -2.499 -3.514 1.00 93.62 86 GLU A N 1
ATOM 665 C CA . GLU A 1 86 ? 23.873 -1.216 -2.811 1.00 93.62 86 GLU A CA 1
ATOM 666 C C . GLU A 1 86 ? 22.624 -0.319 -2.823 1.00 93.62 86 GLU A C 1
ATOM 668 O O . GLU A 1 86 ? 22.307 0.245 -1.774 1.00 93.62 86 GLU A O 1
ATOM 673 N N . PRO A 1 87 ? 21.892 -0.149 -3.946 1.00 94.69 87 PRO A N 1
ATOM 674 C CA . PRO A 1 87 ? 20.773 0.786 -3.984 1.00 94.69 87 PRO A CA 1
ATOM 675 C C . PRO A 1 87 ? 19.695 0.439 -2.959 1.00 94.69 87 PRO A C 1
ATOM 677 O O . PRO A 1 87 ? 19.254 -0.702 -2.867 1.00 94.69 87 PRO A O 1
ATOM 680 N N . ASN A 1 88 ? 19.255 1.443 -2.205 1.00 94.12 88 ASN A N 1
ATOM 681 C CA . ASN A 1 88 ? 18.135 1.334 -1.284 1.00 94.12 88 ASN A CA 1
ATOM 682 C C . ASN A 1 88 ? 17.477 2.708 -1.125 1.00 94.12 88 ASN A C 1
ATOM 684 O O . ASN A 1 88 ? 17.927 3.526 -0.327 1.00 94.12 88 ASN A O 1
ATOM 688 N N . TYR A 1 89 ? 16.445 2.978 -1.917 1.00 97.94 89 TYR A N 1
ATOM 689 C CA . TYR A 1 89 ? 15.657 4.202 -1.833 1.00 97.94 89 TYR A CA 1
ATOM 690 C C . TYR A 1 89 ? 14.217 3.945 -2.267 1.00 97.94 89 TYR A C 1
ATOM 692 O O . TYR A 1 89 ? 13.919 2.965 -2.949 1.00 97.94 89 TYR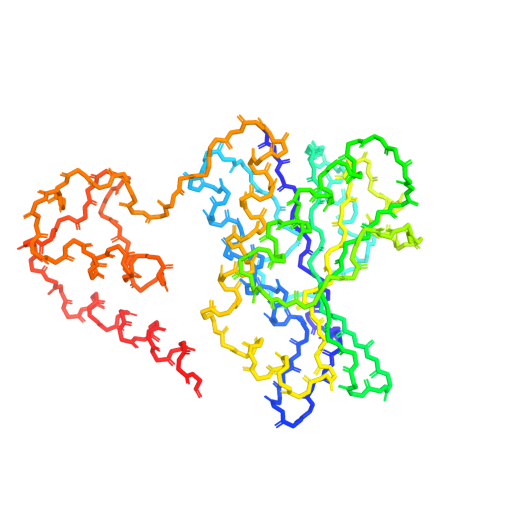 A O 1
ATOM 700 N N . LEU A 1 90 ? 13.337 4.854 -1.868 1.00 98.69 90 LEU A N 1
ATOM 701 C CA . LEU A 1 90 ? 11.950 4.914 -2.312 1.00 98.69 90 LEU A CA 1
ATOM 702 C C . LEU A 1 90 ? 11.875 5.819 -3.542 1.00 98.69 90 LEU A C 1
ATOM 704 O O . LEU A 1 90 ? 12.444 6.908 -3.509 1.00 98.69 90 LEU A O 1
ATOM 708 N N . SER A 1 91 ? 11.166 5.437 -4.599 1.00 98.62 91 SER A N 1
ATOM 709 C CA . SER A 1 91 ? 10.928 6.334 -5.740 1.00 98.62 91 SER A CA 1
ATOM 710 C C . SER A 1 91 ? 9.509 6.226 -6.275 1.00 98.62 91 SER A C 1
ATOM 712 O O . SER A 1 91 ? 8.822 5.222 -6.097 1.00 98.62 91 SER A O 1
ATOM 714 N N . SER A 1 92 ? 9.064 7.288 -6.941 1.00 98.81 92 SER A N 1
ATOM 715 C CA . SER A 1 92 ? 7.760 7.349 -7.596 1.00 98.81 92 SER A CA 1
ATOM 716 C C . SER A 1 92 ? 7.938 7.705 -9.065 1.00 98.81 92 SER A C 1
ATOM 718 O O . SER A 1 92 ? 8.698 8.607 -9.410 1.00 98.81 92 SER A O 1
ATOM 720 N N . HIS A 1 93 ? 7.217 7.021 -9.940 1.00 98.88 93 HIS A N 1
ATOM 721 C CA . HIS A 1 93 ? 7.335 7.148 -11.384 1.00 98.88 93 HIS A CA 1
ATOM 722 C C . HIS A 1 93 ? 6.011 7.605 -11.995 1.00 98.88 93 HIS A C 1
ATOM 724 O O . HIS A 1 93 ? 4.942 7.099 -11.653 1.00 98.88 93 HIS A O 1
ATOM 730 N N . ILE A 1 94 ? 6.097 8.562 -12.916 1.00 98.81 94 ILE A N 1
ATOM 731 C CA . ILE A 1 94 ? 4.975 9.138 -13.672 1.00 98.81 94 ILE A CA 1
ATOM 732 C C . ILE A 1 94 ? 5.304 9.146 -15.165 1.00 98.81 94 ILE A C 1
ATOM 734 O O . ILE A 1 94 ? 6.475 9.148 -15.540 1.00 98.81 94 ILE A O 1
ATOM 738 N N . ILE A 1 95 ? 4.295 9.166 -16.039 1.00 98.50 95 ILE A N 1
ATOM 739 C CA . ILE A 1 95 ? 4.543 9.157 -17.492 1.00 98.50 95 ILE A CA 1
ATOM 740 C C . ILE A 1 95 ? 5.211 10.451 -17.979 1.00 98.50 95 ILE A C 1
ATOM 742 O O . ILE A 1 95 ? 6.107 10.424 -18.820 1.00 98.50 95 ILE A O 1
ATOM 746 N N . ALA A 1 96 ? 4.796 11.588 -17.426 1.00 97.69 96 ALA A N 1
ATOM 747 C CA . ALA A 1 96 ? 5.309 12.911 -17.747 1.00 97.69 96 ALA A CA 1
ATOM 748 C C . ALA A 1 96 ? 5.097 13.852 -16.556 1.00 97.69 96 ALA A C 1
ATOM 750 O O . ALA A 1 96 ? 4.200 13.634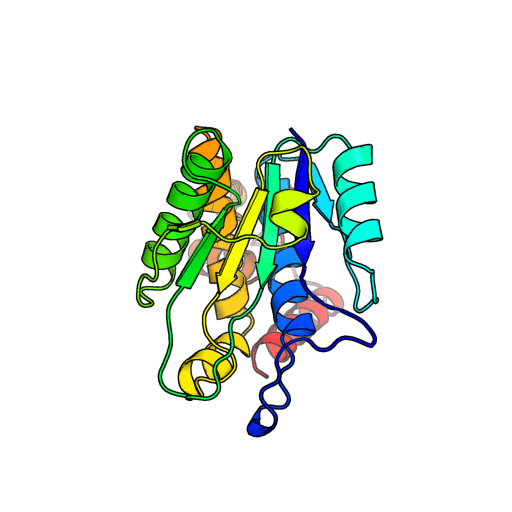 -15.742 1.00 97.69 96 ALA A O 1
ATOM 751 N N . LYS A 1 97 ? 5.926 14.896 -16.468 1.00 96.88 97 LYS A N 1
ATOM 752 C CA . LYS A 1 97 ? 5.774 15.963 -15.470 1.00 96.88 97 LYS A CA 1
ATOM 753 C C . LYS A 1 97 ? 4.574 16.855 -15.794 1.00 96.88 97 LYS A C 1
ATOM 755 O O . LYS A 1 97 ? 4.180 16.977 -16.953 1.00 96.88 97 LYS A O 1
ATOM 760 N N . GLY A 1 98 ? 4.055 17.524 -14.773 1.00 94.25 98 GLY A N 1
ATOM 761 C CA . GLY A 1 98 ? 2.857 18.346 -14.831 1.00 94.25 98 GLY A CA 1
ATOM 762 C C . GLY A 1 98 ? 1.575 17.569 -14.520 1.00 94.25 98 GLY A C 1
ATOM 763 O O . GLY A 1 98 ? 1.453 16.368 -14.754 1.00 94.25 98 GLY A O 1
ATOM 764 N N . GLY A 1 99 ? 0.579 18.284 -13.998 1.00 96.88 99 GLY A N 1
ATOM 765 C CA . GLY A 1 99 ? -0.760 17.746 -13.754 1.00 96.88 99 GLY A CA 1
ATOM 766 C C . GLY A 1 99 ? -0.898 16.897 -12.485 1.00 96.88 99 GLY A C 1
ATOM 767 O O . GLY A 1 99 ? -0.080 16.943 -11.567 1.00 96.88 99 GLY A O 1
ATOM 768 N N . GLN A 1 100 ? -1.997 16.145 -12.420 1.00 98.38 100 GLN A N 1
ATOM 769 C CA . GLN A 1 100 ? -2.433 15.442 -11.208 1.00 98.38 100 GLN A CA 1
ATOM 770 C C . GLN A 1 100 ? -1.542 14.250 -10.829 1.00 98.38 100 GLN A C 1
ATOM 772 O O . GLN A 1 100 ? -1.394 13.967 -9.643 1.00 98.38 100 GLN A O 1
ATOM 777 N N . ALA A 1 101 ? -0.924 13.573 -11.804 1.00 98.62 101 ALA A N 1
ATOM 778 C CA . ALA A 1 101 ? -0.050 12.429 -11.534 1.00 98.62 101 ALA A CA 1
ATOM 779 C C . ALA A 1 101 ? 1.223 12.858 -10.787 1.00 98.62 101 ALA A C 1
ATOM 781 O O . ALA A 1 101 ? 1.594 12.228 -9.802 1.00 98.62 101 ALA A O 1
ATOM 782 N N . GLU A 1 102 ? 1.852 13.968 -11.193 1.00 98.75 102 GLU A N 1
ATOM 783 C CA . GLU A 1 102 ? 3.020 14.518 -10.491 1.00 98.75 102 GLU A CA 1
ATOM 784 C C . GLU A 1 102 ? 2.664 15.002 -9.078 1.00 98.75 102 GLU A C 1
ATOM 786 O O . GLU A 1 102 ? 3.410 14.747 -8.132 1.00 98.75 102 GLU A O 1
ATOM 791 N N . GLN A 1 103 ? 1.503 15.647 -8.911 1.00 98.75 103 GLN A N 1
ATOM 792 C CA . GLN A 1 103 ? 1.018 16.071 -7.593 1.00 98.75 103 GLN A CA 1
ATOM 793 C C . GLN A 1 103 ? 0.819 14.873 -6.660 1.00 98.75 103 GLN A C 1
ATOM 795 O O . GLN A 1 103 ? 1.361 14.872 -5.551 1.00 98.75 103 GLN A O 1
ATOM 800 N N . LEU A 1 104 ? 0.111 13.836 -7.127 1.00 98.88 104 LEU A N 1
ATOM 801 C CA . LEU A 1 104 ? -0.085 12.604 -6.368 1.00 98.88 104 LEU A CA 1
ATOM 802 C C . LEU A 1 104 ? 1.260 11.946 -6.041 1.00 98.88 104 LEU A C 1
ATOM 804 O O . LEU A 1 104 ? 1.507 11.637 -4.877 1.00 98.88 104 LEU A O 1
ATOM 808 N N . ALA A 1 105 ? 2.152 11.791 -7.024 1.00 98.94 105 ALA A N 1
ATOM 809 C CA . ALA A 1 105 ? 3.470 11.193 -6.822 1.00 98.94 105 ALA A CA 1
ATOM 810 C C . ALA A 1 105 ? 4.271 11.940 -5.750 1.00 98.94 105 ALA A C 1
ATOM 812 O O . ALA A 1 105 ? 4.832 11.309 -4.862 1.00 98.94 105 ALA A O 1
ATOM 813 N N . GLY A 1 106 ? 4.253 13.275 -5.760 1.00 98.88 106 GLY A N 1
ATOM 814 C CA . GLY A 1 106 ? 4.898 14.079 -4.723 1.00 98.88 106 GLY A CA 1
ATOM 815 C C . GLY A 1 106 ? 4.305 13.850 -3.328 1.00 98.88 106 GLY A C 1
ATOM 816 O O . GLY A 1 106 ? 5.049 13.766 -2.351 1.00 98.88 106 GLY A O 1
ATOM 817 N N . LYS A 1 107 ? 2.977 13.714 -3.199 1.00 98.88 107 LYS A N 1
ATOM 818 C CA . LYS A 1 107 ? 2.336 13.409 -1.904 1.00 98.88 107 LYS A CA 1
ATOM 819 C C . LYS A 1 107 ? 2.673 12.004 -1.410 1.00 98.88 107 LYS A C 1
ATOM 821 O O . LYS A 1 107 ? 2.980 11.848 -0.229 1.00 98.88 107 LYS A O 1
ATOM 826 N N . LEU A 1 108 ? 2.644 11.008 -2.296 1.00 98.94 108 LEU A N 1
ATOM 827 C CA . LEU A 1 108 ? 3.014 9.628 -1.974 1.00 98.94 108 LEU A CA 1
ATOM 828 C C . LEU A 1 108 ? 4.487 9.543 -1.560 1.00 98.94 108 LEU A C 1
ATOM 830 O O . LEU A 1 108 ? 4.777 9.047 -0.474 1.00 98.94 108 LEU A O 1
ATOM 834 N N . GLN A 1 109 ? 5.394 10.104 -2.364 1.00 98.88 109 GLN A N 1
ATOM 835 C CA . GLN A 1 109 ? 6.836 10.110 -2.110 1.00 98.88 109 GLN A CA 1
ATOM 836 C C . GLN A 1 109 ? 7.171 10.754 -0.759 1.00 98.88 109 GLN A C 1
ATOM 838 O O . GLN A 1 109 ? 7.834 10.143 0.078 1.00 98.88 109 GLN A O 1
ATOM 843 N N . ASN A 1 110 ? 6.640 11.952 -0.495 1.00 98.81 110 ASN A N 1
ATOM 844 C CA . ASN A 1 110 ? 6.881 12.658 0.765 1.00 98.81 110 ASN A CA 1
ATOM 845 C C . ASN A 1 110 ? 6.347 11.884 1.978 1.00 98.81 110 ASN A C 1
ATOM 847 O O . ASN A 1 110 ? 6.990 11.855 3.029 1.00 98.81 110 ASN A O 1
ATOM 851 N N . ALA A 1 111 ? 5.169 11.264 1.858 1.00 98.81 111 ALA A N 1
ATOM 852 C CA . ALA A 1 111 ? 4.599 10.461 2.935 1.00 98.81 111 ALA A CA 1
ATOM 853 C C . ALA A 1 111 ? 5.425 9.193 3.198 1.00 98.81 111 ALA A C 1
ATOM 855 O O . ALA A 1 111 ? 5.675 8.869 4.358 1.00 98.81 111 ALA A O 1
ATOM 856 N N . LEU A 1 112 ? 5.882 8.515 2.140 1.00 98.75 112 LEU A N 1
ATOM 857 C CA . LEU A 1 112 ? 6.735 7.328 2.215 1.00 98.75 112 LEU A CA 1
ATOM 858 C C . LEU A 1 112 ? 8.064 7.633 2.911 1.00 98.75 112 LEU A C 1
ATOM 860 O O . LEU A 1 112 ? 8.397 6.983 3.901 1.00 98.75 112 LEU A O 1
ATOM 864 N N . VAL A 1 113 ? 8.787 8.660 2.458 1.00 98.62 113 VAL A N 1
ATOM 865 C CA . VAL A 1 113 ? 10.072 9.066 3.052 1.00 98.62 113 VAL A CA 1
ATOM 866 C C . VAL A 1 113 ? 9.893 9.464 4.517 1.00 98.62 113 VAL A C 1
ATOM 868 O O . VAL A 1 113 ? 10.683 9.059 5.368 1.00 98.62 113 VAL A O 1
ATOM 871 N N . LYS A 1 114 ? 8.819 10.194 4.846 1.00 98.12 114 LYS A N 1
ATOM 872 C CA . LYS A 1 114 ? 8.525 10.599 6.227 1.00 98.12 114 LYS A CA 1
ATOM 873 C C . LYS A 1 114 ? 8.220 9.415 7.149 1.00 98.12 114 LYS A C 1
ATOM 875 O O . LYS A 1 114 ? 8.674 9.415 8.288 1.00 98.12 114 LYS A O 1
ATOM 880 N N . GLU A 1 115 ? 7.418 8.452 6.701 1.00 95.88 115 GLU A N 1
ATOM 881 C CA . GLU A 1 115 ? 7.002 7.309 7.530 1.00 95.88 115 GLU A CA 1
ATOM 882 C C . GLU A 1 115 ? 8.129 6.277 7.687 1.00 95.88 115 GLU A C 1
ATOM 884 O O . GLU A 1 115 ? 8.267 5.667 8.748 1.00 95.88 115 GLU A O 1
ATOM 889 N N . MET A 1 116 ? 8.940 6.089 6.642 1.00 96.06 116 MET A N 1
ATOM 890 C CA . MET A 1 116 ? 9.963 5.043 6.604 1.00 96.06 116 MET A CA 1
ATOM 891 C C . MET A 1 116 ? 11.350 5.518 7.030 1.00 96.06 116 MET A C 1
ATOM 893 O O . MET A 1 116 ? 12.152 4.696 7.468 1.00 96.06 116 MET A O 1
ATOM 897 N N . ALA A 1 117 ? 11.648 6.812 6.882 1.00 96.75 117 ALA A N 1
ATOM 898 C CA . ALA A 1 117 ? 13.001 7.359 6.995 1.00 96.75 117 ALA A CA 1
ATOM 899 C C . ALA A 1 117 ? 14.028 6.628 6.099 1.00 96.75 117 ALA A C 1
ATOM 901 O O . ALA A 1 117 ? 15.2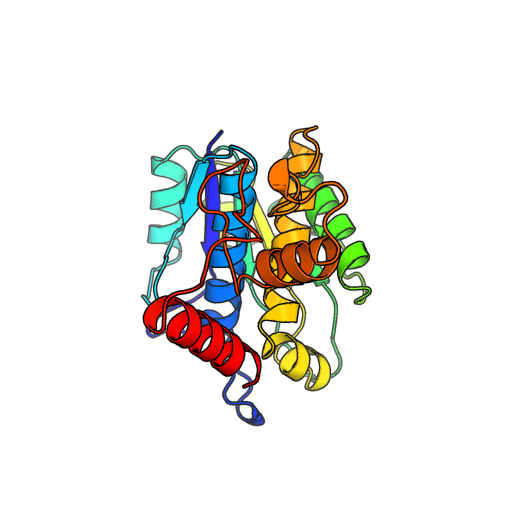10 6.544 6.427 1.00 96.75 117 ALA A O 1
ATOM 902 N N . TRP A 1 118 ? 13.571 6.074 4.972 1.00 97.12 118 TRP A N 1
ATOM 903 C CA . TRP A 1 118 ? 14.434 5.490 3.946 1.00 97.12 118 TRP A CA 1
ATOM 904 C C . TRP A 1 118 ? 14.877 6.571 2.949 1.00 97.12 118 TRP A C 1
ATOM 906 O O . TRP A 1 118 ? 14.181 7.583 2.817 1.00 97.12 118 TRP A O 1
ATOM 916 N N . PRO A 1 119 ? 16.011 6.381 2.246 1.00 98.31 119 PRO A N 1
ATOM 917 C CA . PRO A 1 119 ? 16.509 7.369 1.295 1.00 98.31 119 PRO A CA 1
ATOM 918 C C . PRO A 1 119 ? 15.487 7.729 0.207 1.00 98.31 119 PRO A C 1
ATOM 920 O O . PRO A 1 119 ? 14.720 6.882 -0.260 1.00 98.31 119 PRO A O 1
ATOM 923 N N . ASP A 1 120 ? 15.495 8.999 -0.194 1.00 98.50 120 ASP A N 1
ATOM 924 C CA . ASP A 1 120 ? 14.556 9.573 -1.158 1.00 98.50 120 ASP A CA 1
ATOM 925 C C . ASP A 1 120 ? 15.136 9.545 -2.582 1.00 98.50 120 ASP A C 1
ATOM 927 O O . ASP A 1 120 ? 16.111 10.234 -2.882 1.00 98.50 120 ASP A O 1
ATOM 931 N N . GLY A 1 121 ? 14.534 8.744 -3.462 1.00 98.25 121 GLY A N 1
ATOM 932 C CA . GLY A 1 121 ? 14.835 8.681 -4.896 1.00 98.25 121 GLY A CA 1
ATOM 933 C C . GLY A 1 121 ? 13.987 9.625 -5.757 1.00 98.25 121 GLY A C 1
ATOM 934 O O . GLY A 1 121 ? 14.161 9.664 -6.979 1.00 98.25 121 GLY A O 1
ATOM 935 N N . GLY A 1 122 ? 13.079 10.382 -5.137 1.00 98.50 122 GLY A N 1
ATOM 936 C CA . GLY A 1 122 ? 12.264 11.412 -5.765 1.00 98.50 122 GLY A CA 1
ATOM 937 C C . GLY A 1 122 ? 11.202 10.904 -6.743 1.00 98.50 122 GLY A C 1
ATOM 938 O O . GLY A 1 122 ? 10.917 9.710 -6.866 1.00 98.50 122 GLY A O 1
ATOM 939 N N . VAL A 1 123 ? 10.604 11.867 -7.449 1.00 98.75 123 VAL A N 1
ATOM 940 C CA . VAL A 1 123 ? 9.639 11.627 -8.527 1.00 98.75 123 VAL A CA 1
ATOM 941 C C . VAL A 1 123 ? 10.353 11.677 -9.878 1.00 98.75 123 VAL A C 1
ATOM 943 O O . VAL A 1 123 ? 11.043 12.651 -10.187 1.00 98.75 123 VAL A O 1
ATOM 946 N N . GLN A 1 124 ? 10.164 10.647 -10.701 1.00 98.38 124 GLN A N 1
ATOM 947 C CA . GLN A 1 124 ? 10.852 10.472 -11.979 1.00 98.38 124 GLN A CA 1
ATOM 948 C C . GLN A 1 124 ? 9.859 10.276 -13.129 1.00 98.38 124 GLN A C 1
ATOM 950 O O . GLN A 1 124 ? 8.813 9.650 -12.973 1.00 98.38 124 GLN A O 1
ATOM 955 N N . ALA A 1 125 ? 10.194 10.800 -14.311 1.00 98.31 125 ALA A N 1
ATOM 956 C CA . ALA A 1 125 ? 9.439 10.506 -15.525 1.00 98.31 125 ALA A CA 1
ATOM 957 C C . ALA A 1 125 ? 9.918 9.170 -16.113 1.00 98.31 125 ALA A C 1
ATOM 959 O O . ALA A 1 125 ? 11.122 8.954 -16.264 1.00 98.31 125 ALA A O 1
ATOM 960 N N . SER A 1 126 ? 9.007 8.252 -16.424 1.00 98.06 126 SER A N 1
ATOM 961 C CA . SER A 1 126 ? 9.343 6.918 -16.932 1.00 98.06 126 SER A CA 1
ATOM 962 C C . SER A 1 126 ? 8.266 6.383 -17.866 1.00 98.06 126 SER A C 1
ATOM 964 O O . SER A 1 126 ? 7.073 6.551 -17.634 1.00 98.06 126 SER A O 1
ATOM 966 N N . ASN A 1 127 ? 8.687 5.692 -18.927 1.00 98.19 127 ASN A N 1
ATOM 967 C CA . ASN A 1 127 ? 7.791 5.175 -19.962 1.00 98.19 127 ASN A CA 1
ATOM 968 C C . ASN A 1 127 ? 7.290 3.749 -19.655 1.00 98.19 127 ASN A C 1
ATOM 970 O O . ASN A 1 127 ? 7.376 2.844 -20.490 1.00 98.19 127 ASN A O 1
ATOM 974 N N . PHE A 1 128 ? 6.799 3.529 -18.435 1.00 98.56 128 PHE A N 1
ATOM 975 C CA . PHE A 1 128 ? 6.241 2.238 -18.034 1.00 98.56 128 PHE A CA 1
ATOM 976 C C . PHE A 1 128 ? 4.841 2.039 -18.612 1.00 98.56 128 PHE A C 1
ATOM 978 O O . PHE A 1 128 ? 4.063 2.984 -18.726 1.00 98.56 128 PHE A O 1
ATOM 985 N N . TYR A 1 129 ? 4.505 0.795 -18.961 1.00 98.69 129 TYR A N 1
ATOM 986 C CA . TYR A 1 129 ? 3.231 0.467 -19.609 1.00 98.69 129 TYR A CA 1
ATOM 987 C C . TYR A 1 129 ? 2.031 0.944 -18.788 1.00 98.69 129 TYR A C 1
ATOM 989 O O . TYR A 1 129 ? 1.161 1.623 -19.321 1.00 98.69 129 TYR A O 1
ATOM 997 N N . MET A 1 130 ? 2.009 0.642 -17.484 1.00 98.50 130 MET A N 1
ATOM 998 C CA . MET A 1 130 ? 0.902 1.033 -16.608 1.00 98.50 130 MET A CA 1
ATOM 999 C C . MET A 1 130 ? 0.744 2.547 -16.482 1.00 98.50 130 MET A C 1
ATOM 1001 O O . MET A 1 130 ? -0.352 2.996 -16.203 1.00 98.50 130 MET A O 1
ATOM 1005 N N . LEU A 1 131 ? 1.798 3.333 -16.713 1.00 98.69 131 LEU A N 1
ATOM 1006 C CA . LEU A 1 131 ? 1.721 4.795 -16.694 1.00 98.69 131 LEU A CA 1
ATOM 1007 C C . LEU A 1 131 ? 1.245 5.359 -18.037 1.00 98.69 131 LEU A C 1
ATOM 1009 O O . LEU A 1 131 ? 0.564 6.378 -18.074 1.00 98.69 131 LEU A O 1
ATOM 1013 N N . ARG A 1 132 ? 1.624 4.707 -19.140 1.00 98.62 132 ARG A N 1
ATOM 1014 C CA . ARG A 1 132 ? 1.309 5.147 -20.503 1.00 98.62 132 ARG A CA 1
ATOM 1015 C C . ARG A 1 132 ? -0.098 4.748 -20.952 1.00 98.62 132 ARG A C 1
ATOM 1017 O O . ARG A 1 132 ? -0.748 5.517 -21.649 1.00 98.62 132 ARG A O 1
ATOM 1024 N N . GLU A 1 133 ? -0.547 3.549 -20.591 1.00 98.62 133 GLU A N 1
ATOM 1025 C CA . GLU A 1 133 ? -1.753 2.925 -21.160 1.00 98.62 133 GLU A CA 1
ATOM 1026 C C . GLU A 1 133 ? -3.002 3.081 -20.274 1.00 98.62 133 GLU A C 1
ATOM 1028 O O . GLU A 1 133 ? -4.093 2.619 -20.624 1.00 98.62 133 GLU A O 1
ATOM 1033 N N . THR A 1 134 ? -2.877 3.739 -19.121 1.00 98.44 134 THR A N 1
ATOM 1034 C CA . THR A 1 134 ? -4.016 4.090 -18.264 1.00 98.44 134 THR A CA 1
ATOM 1035 C C . THR A 1 134 ? -4.466 5.528 -18.495 1.00 98.44 134 THR A C 1
ATOM 1037 O O . THR A 1 134 ? -3.648 6.419 -18.696 1.00 98.44 134 THR A O 1
ATOM 1040 N N . LYS A 1 135 ? -5.776 5.771 -18.428 1.00 98.44 135 LYS A N 1
ATOM 1041 C CA . LYS A 1 135 ? -6.392 7.085 -18.672 1.00 98.44 135 LYS A CA 1
ATOM 1042 C C . LYS A 1 135 ? -6.407 7.988 -17.439 1.00 98.44 135 LYS A C 1
ATOM 1044 O O . LYS A 1 135 ? -6.397 9.207 -17.583 1.00 98.44 135 LYS A O 1
ATOM 1049 N N . ALA A 1 136 ? -6.481 7.398 -16.249 1.00 98.69 136 ALA A N 1
ATOM 1050 C CA . ALA A 1 136 ? -6.454 8.133 -14.991 1.00 98.69 136 ALA A CA 1
ATOM 1051 C C . ALA A 1 136 ? -5.021 8.586 -14.651 1.00 98.69 136 ALA A C 1
ATOM 1053 O O . ALA A 1 136 ? -4.066 7.943 -15.095 1.00 98.69 136 ALA A O 1
ATOM 1054 N N . PRO A 1 137 ? -4.838 9.638 -13.831 1.00 98.75 137 PRO A N 1
ATOM 1055 C CA . PRO A 1 137 ? -3.537 9.978 -13.267 1.00 98.75 137 PRO A CA 1
ATOM 1056 C C . PRO A 1 137 ? -2.937 8.782 -12.515 1.00 98.75 137 PRO A C 1
ATOM 1058 O O . PRO A 1 137 ? -3.466 8.348 -11.489 1.00 98.75 137 PRO A O 1
ATOM 1061 N N . ALA A 1 138 ? -1.831 8.253 -13.038 1.00 98.88 138 ALA A N 1
ATOM 1062 C CA . ALA A 1 138 ? -1.191 7.044 -12.539 1.00 98.88 138 ALA A CA 1
ATOM 1063 C C . ALA A 1 138 ? 0.202 7.328 -11.976 1.00 98.88 138 ALA A C 1
ATOM 1065 O O . ALA A 1 138 ? 0.983 8.084 -12.559 1.00 98.88 138 ALA A O 1
ATOM 1066 N N . VAL A 1 139 ? 0.506 6.680 -10.855 1.00 98.94 139 VAL A N 1
ATOM 1067 C CA . VAL A 1 139 ? 1.826 6.669 -10.226 1.00 98.94 139 VAL A CA 1
ATOM 1068 C C . VAL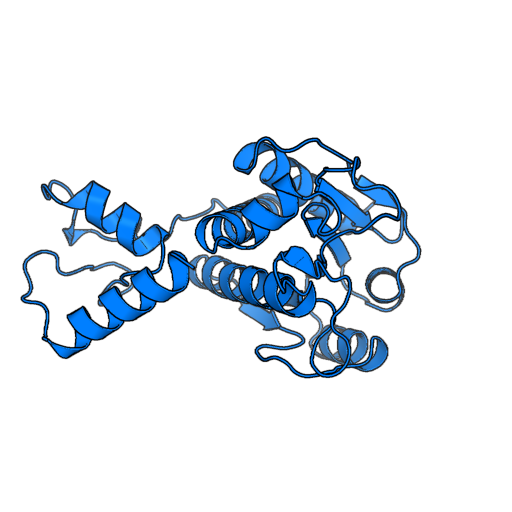 A 1 139 ? 2.241 5.222 -10.011 1.00 98.94 139 VAL A C 1
ATOM 1070 O O . VAL A 1 139 ? 1.461 4.427 -9.490 1.00 98.94 139 VAL A O 1
ATOM 1073 N N . LEU A 1 140 ? 3.471 4.887 -10.389 1.00 98.94 140 LEU A N 1
ATOM 1074 C CA . LEU A 1 140 ? 4.106 3.620 -10.042 1.00 98.94 140 LEU A CA 1
ATOM 1075 C C . LEU A 1 140 ? 5.100 3.894 -8.920 1.00 98.94 140 LEU A C 1
ATOM 1077 O O . LEU A 1 140 ? 5.994 4.720 -9.084 1.00 98.94 140 LEU A O 1
ATOM 1081 N N . VAL A 1 141 ? 4.923 3.247 -7.775 1.00 98.94 141 VAL A N 1
ATOM 1082 C CA . VAL A 1 141 ? 5.808 3.399 -6.618 1.00 98.94 141 VAL A CA 1
ATOM 1083 C C . VAL A 1 141 ? 6.758 2.215 -6.528 1.00 98.94 141 VAL A C 1
ATOM 1085 O O . VAL A 1 141 ? 6.332 1.068 -6.620 1.00 98.94 141 VAL A O 1
ATOM 1088 N N . GLU A 1 142 ? 8.032 2.512 -6.311 1.00 98.81 142 GLU A N 1
ATOM 1089 C CA . GLU A 1 142 ? 9.104 1.549 -6.079 1.00 98.81 142 GLU A CA 1
ATOM 1090 C C . GLU A 1 142 ? 9.501 1.612 -4.602 1.00 98.81 142 GLU A C 1
ATOM 1092 O O . GLU A 1 142 ? 10.125 2.575 -4.140 1.00 98.81 142 GLU A O 1
ATOM 1097 N N . LEU A 1 143 ? 9.083 0.610 -3.825 1.00 98.62 143 LEU A N 1
ATOM 1098 C CA . LEU A 1 143 ? 9.122 0.664 -2.360 1.00 98.62 143 LEU A CA 1
ATOM 1099 C C . LEU A 1 143 ? 10.389 0.019 -1.776 1.00 98.62 143 LEU A C 1
ATOM 1101 O O . LEU A 1 143 ? 10.318 -0.894 -0.952 1.00 98.62 143 LEU A O 1
ATOM 1105 N N . GLY A 1 144 ? 11.556 0.515 -2.192 1.00 97.12 144 GLY A N 1
ATOM 1106 C CA . GLY A 1 144 ? 12.864 -0.036 -1.823 1.00 97.12 144 GLY A CA 1
ATOM 1107 C C . GLY A 1 144 ? 13.349 -1.107 -2.797 1.00 97.12 144 GLY A C 1
ATOM 1108 O O . GLY A 1 144 ? 12.723 -1.347 -3.824 1.00 97.12 144 GLY A O 1
ATOM 1109 N N . PHE A 1 145 ? 14.483 -1.741 -2.482 1.00 98.31 145 PHE A N 1
ATOM 1110 C CA . PHE A 1 145 ? 15.161 -2.682 -3.379 1.00 98.31 145 PHE A CA 1
ATOM 1111 C C . PHE A 1 145 ? 15.201 -4.092 -2.795 1.00 98.31 145 PHE A C 1
ATOM 1113 O O . PHE A 1 145 ? 15.843 -4.326 -1.773 1.00 98.31 145 PHE A O 1
ATOM 1120 N N . ILE A 1 146 ? 14.593 -5.064 -3.476 1.00 97.94 146 ILE A N 1
ATOM 1121 C CA . ILE A 1 146 ? 14.615 -6.467 -3.034 1.00 97.94 146 ILE A CA 1
ATOM 1122 C C . ILE A 1 146 ? 16.017 -7.096 -3.150 1.00 97.94 146 ILE A C 1
ATOM 1124 O O . ILE A 1 146 ? 16.336 -8.060 -2.448 1.00 97.94 146 ILE A O 1
ATOM 1128 N N . SER A 1 147 ? 16.873 -6.535 -4.014 1.00 97.56 147 SER A N 1
ATOM 1129 C CA . SER A 1 147 ? 18.282 -6.921 -4.162 1.00 97.56 147 SER A CA 1
ATOM 1130 C C . SER A 1 147 ? 19.168 -6.430 -3.008 1.00 97.56 147 SER A C 1
ATOM 1132 O O . SER A 1 147 ? 20.232 -7.004 -2.771 1.00 97.56 147 SER A O 1
ATOM 1134 N N . ASN A 1 148 ? 18.739 -5.410 -2.256 1.00 97.81 148 ASN A N 1
ATOM 1135 C CA . ASN A 1 148 ? 19.443 -4.948 -1.064 1.00 97.81 148 ASN A CA 1
ATOM 1136 C C . ASN A 1 148 ? 19.057 -5.814 0.141 1.00 97.81 148 ASN A C 1
ATOM 1138 O O . ASN A 1 148 ? 17.887 -5.924 0.500 1.00 97.81 148 ASN A O 1
ATOM 1142 N N . SER A 1 149 ? 20.045 -6.443 0.781 1.00 95.19 149 SER A N 1
ATOM 1143 C CA . SER A 1 149 ? 19.777 -7.441 1.827 1.00 95.19 149 SER A CA 1
ATOM 1144 C C . SER A 1 149 ? 19.092 -6.871 3.075 1.00 95.19 149 SER A C 1
ATOM 1146 O O . SER A 1 149 ? 18.280 -7.565 3.687 1.00 95.19 149 SER A O 1
ATOM 1148 N N . GLU A 1 150 ? 19.379 -5.622 3.446 1.00 94.94 150 GLU A N 1
ATOM 1149 C CA . GLU A 1 150 ? 18.757 -4.977 4.604 1.00 94.94 150 GLU A CA 1
ATOM 1150 C C . GLU A 1 150 ? 17.320 -4.557 4.286 1.00 94.94 150 GLU A C 1
ATOM 1152 O O . GLU A 1 150 ? 16.397 -4.886 5.034 1.00 94.94 150 GLU A O 1
ATOM 1157 N N . ALA A 1 151 ? 17.103 -3.933 3.126 1.00 96.12 151 ALA A N 1
ATOM 1158 C CA . ALA A 1 151 ? 15.763 -3.605 2.653 1.00 96.12 151 ALA A CA 1
ATOM 1159 C C . ALA A 1 151 ? 14.899 -4.865 2.511 1.00 96.12 151 ALA A C 1
ATOM 1161 O O . ALA A 1 151 ? 13.773 -4.889 2.998 1.00 96.12 151 ALA A O 1
ATOM 1162 N N . ALA A 1 152 ? 15.429 -5.950 1.940 1.00 97.12 152 ALA A N 1
ATOM 1163 C CA . ALA A 1 152 ? 14.698 -7.204 1.775 1.00 97.12 152 ALA A CA 1
ATOM 1164 C C . ALA A 1 152 ? 14.291 -7.841 3.118 1.00 97.12 152 ALA A C 1
ATOM 1166 O O . ALA A 1 152 ? 13.153 -8.292 3.257 1.00 97.12 152 ALA A O 1
ATOM 1167 N N . LYS A 1 153 ? 15.162 -7.817 4.140 1.00 95.81 153 LYS A N 1
ATOM 1168 C CA . LYS A 1 153 ? 14.810 -8.256 5.507 1.00 95.81 153 LYS A CA 1
ATOM 1169 C C . LYS A 1 153 ? 13.693 -7.411 6.111 1.00 95.81 153 LYS A C 1
ATOM 1171 O O . LYS A 1 153 ? 12.844 -7.934 6.831 1.00 95.81 153 LYS A O 1
ATOM 1176 N N . GLN A 1 154 ? 13.689 -6.105 5.850 1.00 96.00 154 GLN A N 1
ATOM 1177 C CA . GLN A 1 154 ? 12.607 -5.231 6.297 1.00 96.00 154 GLN A CA 1
ATOM 1178 C C . GLN A 1 154 ? 11.316 -5.525 5.526 1.00 96.00 154 GLN A C 1
ATOM 1180 O O . GLN A 1 154 ? 10.280 -5.724 6.150 1.00 96.00 154 GLN A O 1
ATOM 1185 N N . LEU A 1 155 ? 11.379 -5.663 4.201 1.00 96.56 155 LEU A N 1
ATOM 1186 C CA . LEU A 1 155 ? 10.244 -5.993 3.334 1.00 96.56 155 LEU A CA 1
ATOM 1187 C C . LEU A 1 155 ? 9.666 -7.392 3.576 1.00 96.56 155 LEU A C 1
ATOM 1189 O O . LEU A 1 155 ? 8.556 -7.665 3.125 1.00 96.56 155 LEU A O 1
ATOM 1193 N N . GLN A 1 156 ? 10.363 -8.283 4.282 1.00 93.75 156 GLN A N 1
ATOM 1194 C CA . GLN A 1 156 ? 9.800 -9.554 4.742 1.00 93.75 156 GLN A CA 1
ATOM 1195 C C . GLN A 1 156 ? 8.787 -9.363 5.885 1.00 93.75 156 GLN A C 1
ATOM 1197 O O . GLN A 1 156 ? 7.875 -10.172 6.031 1.00 93.75 156 GLN A O 1
ATOM 1202 N N . LYS A 1 157 ? 8.917 -8.283 6.665 1.00 90.44 157 LYS A N 1
ATOM 1203 C CA . LYS A 1 157 ? 8.113 -8.026 7.865 1.00 90.44 157 LYS A CA 1
ATOM 1204 C C . LYS A 1 157 ? 6.799 -7.344 7.507 1.00 90.44 157 LYS A C 1
ATOM 1206 O O . LYS A 1 157 ? 6.786 -6.251 6.937 1.00 90.44 157 LYS A O 1
ATOM 1211 N N . ASP A 1 158 ? 5.690 -7.915 7.955 1.00 87.00 158 ASP A N 1
ATOM 1212 C CA . ASP A 1 158 ? 4.361 -7.347 7.714 1.00 87.00 158 ASP A CA 1
ATOM 1213 C C . ASP A 1 158 ? 4.190 -5.947 8.311 1.00 87.00 158 ASP A C 1
ATOM 1215 O O . ASP A 1 158 ? 3.628 -5.073 7.658 1.00 87.00 158 ASP A O 1
ATOM 1219 N N . ALA A 1 159 ? 4.767 -5.679 9.486 1.00 84.44 159 ALA A N 1
ATOM 1220 C CA . ALA A 1 159 ? 4.745 -4.343 10.084 1.00 84.44 159 ALA A CA 1
ATOM 1221 C C . ALA A 1 159 ? 5.392 -3.270 9.181 1.00 84.44 159 ALA A C 1
ATOM 1223 O O . ALA A 1 159 ? 4.950 -2.122 9.160 1.00 84.44 159 ALA A O 1
ATOM 1224 N N . VAL A 1 160 ? 6.427 -3.626 8.410 1.00 94.56 160 VAL A N 1
ATOM 1225 C CA . VAL A 1 160 ? 7.073 -2.714 7.449 1.00 94.56 160 VAL A CA 1
ATOM 1226 C C . VAL A 1 160 ? 6.171 -2.508 6.233 1.00 94.56 160 VAL A C 1
ATOM 1228 O O . VAL A 1 160 ? 5.920 -1.368 5.845 1.00 94.56 160 VAL A O 1
ATOM 1231 N N . ARG A 1 161 ? 5.617 -3.590 5.672 1.00 96.19 161 ARG A N 1
ATOM 1232 C CA . ARG A 1 161 ? 4.653 -3.529 4.556 1.00 96.19 161 ARG A CA 1
ATOM 1233 C C . ARG A 1 161 ? 3.433 -2.676 4.904 1.00 96.19 161 ARG A C 1
ATOM 1235 O O . ARG A 1 161 ? 2.971 -1.873 4.098 1.00 96.19 161 ARG A O 1
ATOM 1242 N N . GLN A 1 162 ? 2.951 -2.797 6.134 1.00 93.19 162 GLN A N 1
ATOM 1243 C CA . GLN A 1 162 ? 1.825 -2.028 6.637 1.00 93.19 162 GLN A CA 1
ATOM 1244 C C . GLN A 1 162 ? 2.158 -0.538 6.815 1.00 93.19 162 GLN A C 1
ATOM 1246 O O . GLN A 1 162 ? 1.323 0.320 6.520 1.00 93.19 162 GLN A O 1
ATOM 1251 N N . LYS A 1 163 ? 3.377 -0.198 7.256 1.00 94.88 163 LYS A N 1
ATOM 1252 C CA . LYS A 1 163 ? 3.840 1.200 7.295 1.00 94.88 163 LYS A CA 1
ATOM 1253 C C . LYS A 1 163 ? 3.906 1.814 5.898 1.00 94.88 163 LYS A C 1
ATOM 1255 O O . LYS A 1 163 ? 3.410 2.922 5.708 1.00 94.88 163 LYS A O 1
ATOM 1260 N N . LEU A 1 164 ? 4.422 1.076 4.914 1.00 98.56 164 LEU A N 1
ATOM 1261 C CA . LEU A 1 164 ? 4.420 1.501 3.510 1.00 98.56 164 LEU A CA 1
ATOM 1262 C C . LEU A 1 164 ? 2.989 1.756 3.009 1.00 98.56 164 LEU A C 1
ATOM 1264 O O . LEU A 1 164 ? 2.707 2.825 2.471 1.00 98.56 164 LEU A O 1
ATOM 1268 N N . ALA A 1 165 ? 2.058 0.834 3.267 1.00 98.44 165 ALA A N 1
ATOM 1269 C CA . ALA A 1 165 ? 0.646 1.013 2.924 1.00 98.44 165 ALA A CA 1
ATOM 1270 C C . ALA A 1 165 ? 0.004 2.224 3.629 1.00 98.44 165 ALA A C 1
ATOM 1272 O O . ALA A 1 165 ? -0.732 2.989 3.007 1.00 98.44 165 ALA A O 1
ATOM 1273 N N . THR A 1 166 ? 0.321 2.445 4.909 1.00 97.19 166 THR A N 1
ATOM 1274 C CA . THR A 1 166 ? -0.134 3.615 5.681 1.00 97.19 166 THR A CA 1
ATOM 1275 C C . THR A 1 166 ? 0.355 4.914 5.041 1.00 97.19 166 THR A C 1
ATOM 1277 O O . THR A 1 166 ? -0.411 5.867 4.895 1.00 97.19 166 THR A O 1
ATOM 1280 N N . ALA A 1 167 ? 1.623 4.964 4.634 1.00 98.69 167 ALA A N 1
ATOM 1281 C CA . ALA A 1 167 ? 2.207 6.127 3.981 1.00 98.69 167 ALA A CA 1
ATOM 1282 C C . ALA A 1 167 ? 1.547 6.424 2.626 1.00 98.69 167 ALA A C 1
ATOM 1284 O O . ALA A 1 167 ? 1.201 7.575 2.354 1.00 98.69 167 ALA A O 1
ATOM 1285 N N . LEU A 1 168 ? 1.291 5.392 1.816 1.00 98.94 168 LEU A N 1
ATOM 1286 C CA . LEU A 1 168 ? 0.554 5.528 0.557 1.00 98.94 168 LEU A CA 1
ATOM 1287 C C . LEU A 1 168 ? -0.873 6.054 0.792 1.00 98.94 168 LEU A C 1
ATOM 1289 O O . LEU A 1 168 ? -1.300 6.993 0.121 1.00 98.94 168 LEU A O 1
ATOM 1293 N N . ALA A 1 169 ? -1.587 5.532 1.796 1.00 98.75 169 ALA A N 1
ATOM 1294 C CA . ALA A 1 169 ? -2.923 6.013 2.151 1.00 98.75 169 ALA A CA 1
ATOM 1295 C C . ALA A 1 169 ? -2.910 7.483 2.607 1.00 98.75 169 ALA A C 1
ATOM 1297 O O . ALA A 1 169 ? -3.737 8.284 2.164 1.00 98.75 169 ALA A O 1
ATOM 1298 N N . LYS A 1 170 ? -1.932 7.870 3.441 1.00 98.62 170 LYS A N 1
ATOM 1299 C CA . LYS A 1 170 ? -1.719 9.264 3.861 1.00 98.62 170 LYS A CA 1
ATOM 1300 C C . LYS A 1 170 ? -1.457 10.175 2.661 1.00 98.62 170 LYS A C 1
ATOM 1302 O O . LYS A 1 170 ? -2.067 11.238 2.576 1.00 98.62 170 LYS A O 1
ATOM 1307 N N . GLY A 1 171 ? -0.586 9.772 1.735 1.00 98.81 171 GLY A N 1
ATOM 1308 C CA . GLY A 1 171 ? -0.290 10.545 0.527 1.00 98.81 171 GLY A CA 1
ATOM 1309 C C . GLY A 1 171 ? -1.515 10.712 -0.380 1.00 98.81 171 GLY A C 1
ATOM 1310 O O . GLY A 1 171 ? -1.796 11.823 -0.829 1.00 98.81 171 GLY A O 1
ATOM 1311 N N . MET A 1 172 ? -2.311 9.655 -0.565 1.00 98.81 172 MET A N 1
ATOM 1312 C CA . MET A 1 172 ? -3.563 9.725 -1.327 1.00 98.81 172 MET A CA 1
ATOM 1313 C C . MET A 1 172 ? -4.577 10.676 -0.677 1.00 98.81 172 MET A C 1
ATOM 1315 O O . MET A 1 172 ? -5.155 11.526 -1.349 1.00 98.81 172 MET A O 1
ATOM 1319 N N . LEU A 1 173 ? -4.780 10.613 0.641 1.00 98.62 173 LEU A N 1
ATOM 1320 C CA . LEU A 1 173 ? -5.707 11.539 1.302 1.00 98.62 173 LEU A CA 1
ATOM 1321 C C . LEU A 1 173 ? -5.211 12.985 1.295 1.00 98.62 173 LEU A C 1
ATOM 1323 O O . LEU A 1 173 ? -6.022 13.891 1.109 1.00 98.62 173 LEU A O 1
ATOM 1327 N N . GLN A 1 174 ? -3.898 13.211 1.392 1.00 98.56 174 GLN A N 1
ATOM 1328 C CA . GLN A 1 174 ? -3.319 14.541 1.194 1.00 98.56 174 GLN A CA 1
ATOM 1329 C C . GLN A 1 174 ? -3.595 15.086 -0.212 1.00 98.56 174 GLN A C 1
ATOM 1331 O O . GLN A 1 174 ? -3.901 16.271 -0.337 1.00 98.56 174 GLN A O 1
ATOM 1336 N N . GLN A 1 175 ? -3.524 14.248 -1.253 1.00 98.38 175 GLN A N 1
ATOM 1337 C CA . GLN A 1 175 ? -3.897 14.640 -2.618 1.00 98.38 175 GLN A CA 1
ATOM 1338 C C . GLN A 1 175 ? -5.372 15.060 -2.702 1.00 98.38 175 GLN A C 1
ATOM 1340 O O . GLN A 1 175 ? -5.712 15.995 -3.421 1.00 98.38 175 GLN A O 1
ATOM 1345 N N . LEU A 1 176 ? -6.246 14.408 -1.936 1.00 98.19 176 LEU A N 1
ATOM 1346 C CA . LEU A 1 176 ? -7.673 14.734 -1.882 1.00 98.19 176 LEU A CA 1
ATOM 1347 C C . LEU A 1 176 ? -8.016 15.873 -0.906 1.00 98.19 176 LEU A C 1
ATOM 1349 O O . LEU A 1 176 ? -9.195 16.184 -0.742 1.00 98.19 176 LEU A O 1
ATOM 1353 N N . GLY A 1 177 ? -7.031 16.462 -0.220 1.00 97.81 177 GLY A N 1
ATOM 1354 C CA . GLY A 1 177 ? -7.270 17.466 0.823 1.00 97.81 177 GLY A CA 1
ATOM 1355 C C . GLY A 1 177 ? -8.042 16.928 2.035 1.00 97.81 177 GLY A C 1
ATOM 1356 O O . GLY A 1 177 ? -8.690 17.697 2.742 1.00 97.81 177 GLY A O 1
ATOM 1357 N N . LYS A 1 178 ? -8.002 15.611 2.273 1.00 96.56 178 LYS A N 1
ATOM 1358 C CA . LYS A 1 178 ? -8.691 14.934 3.378 1.00 96.56 178 LYS A CA 1
ATOM 1359 C C . LYS A 1 178 ? -7.705 14.568 4.498 1.00 96.56 178 LYS A C 1
ATOM 1361 O O . LYS A 1 178 ? -6.572 14.178 4.209 1.00 96.56 178 LYS A O 1
ATOM 1366 N N . PRO A 1 179 ? -8.109 14.648 5.778 1.00 95.88 179 PRO A N 1
ATOM 1367 C CA . PRO A 1 179 ? -7.298 14.126 6.872 1.00 95.88 179 PRO A CA 1
ATOM 1368 C C . PRO A 1 179 ? -7.266 12.591 6.839 1.00 95.88 179 PRO A C 1
ATOM 1370 O O . PRO A 1 179 ? -8.274 11.953 6.536 1.00 95.88 179 PRO A O 1
ATOM 1373 N N . TYR A 1 180 ? -6.122 11.997 7.190 1.00 95.50 180 TYR A N 1
ATOM 1374 C CA . TYR A 1 180 ? -6.022 10.553 7.417 1.00 95.50 180 TYR A CA 1
ATOM 1375 C C . TYR A 1 180 ? -6.513 10.191 8.813 1.00 95.50 180 TYR A C 1
ATOM 1377 O O . TYR A 1 180 ? -6.041 10.737 9.810 1.00 95.50 180 TYR A O 1
ATOM 1385 N N . THR A 1 181 ? -7.450 9.252 8.866 1.00 93.31 181 THR A N 1
ATOM 1386 C CA . THR A 1 181 ? -7.972 8.658 10.094 1.00 93.31 181 THR A CA 1
ATOM 1387 C C . THR A 1 181 ? -7.234 7.347 10.342 1.00 93.31 181 THR A C 1
ATOM 1389 O O . THR A 1 181 ? -7.362 6.404 9.560 1.00 93.31 181 THR A O 1
ATOM 1392 N N . GLU A 1 182 ? -6.463 7.282 11.429 1.00 89.75 182 GLU A N 1
ATOM 1393 C CA . GLU A 1 182 ? -5.778 6.050 11.841 1.00 89.75 182 GLU A CA 1
ATOM 1394 C C . GLU A 1 182 ? -6.817 4.970 12.227 1.00 89.75 182 GLU A C 1
ATOM 1396 O O . GLU A 1 182 ? -7.818 5.296 12.886 1.00 89.75 182 GLU A O 1
ATOM 1401 N N . PRO A 1 183 ? -6.608 3.692 11.861 1.00 86.25 183 PRO A N 1
ATOM 1402 C CA . PRO A 1 183 ? -7.460 2.591 12.303 1.00 86.25 183 PRO A CA 1
ATOM 1403 C C . PRO A 1 183 ? -7.655 2.581 13.824 1.00 86.25 183 PRO A C 1
ATOM 1405 O O . PRO A 1 183 ? -6.709 2.757 14.590 1.00 86.25 183 PRO A O 1
ATOM 1408 N N . GLY A 1 184 ? -8.903 2.414 14.262 1.00 85.88 184 GLY A N 1
ATOM 1409 C CA . GLY A 1 184 ? -9.285 2.396 15.677 1.00 85.88 184 GLY A CA 1
ATOM 1410 C C . GLY A 1 184 ? -9.395 3.763 16.360 1.00 85.88 184 GLY A C 1
ATOM 1411 O O . GLY A 1 184 ? -9.931 3.851 17.461 1.00 85.88 184 GLY A O 1
ATOM 1412 N N . SER A 1 185 ? -8.988 4.860 15.712 1.00 87.06 185 SER A N 1
ATOM 1413 C CA . SER A 1 185 ? -9.126 6.211 16.293 1.00 87.06 185 SER A CA 1
ATOM 1414 C C . SER A 1 185 ? -10.578 6.672 16.495 1.00 87.06 185 SER A C 1
ATOM 1416 O O . SER A 1 185 ? -10.814 7.636 17.219 1.00 87.06 185 SER A O 1
ATOM 1418 N N . ARG A 1 186 ? -11.553 5.979 15.889 1.00 90.88 186 ARG A N 1
ATOM 1419 C CA . ARG A 1 186 ? -12.993 6.243 16.035 1.00 90.88 186 ARG A CA 1
ATOM 1420 C C . ARG A 1 186 ? -13.619 5.568 17.261 1.00 90.88 186 ARG A C 1
ATOM 1422 O O . ARG A 1 186 ? -14.778 5.842 17.558 1.00 90.88 186 ARG A O 1
ATOM 1429 N N . PHE A 1 187 ? -12.882 4.712 17.974 1.00 94.81 187 PHE A N 1
ATOM 1430 C CA . PHE A 1 187 ? -13.407 4.003 19.138 1.00 94.81 187 PHE A CA 1
ATOM 1431 C C . PHE A 1 187 ? -13.673 4.965 20.303 1.00 94.81 187 PHE A C 1
ATOM 1433 O O . PHE A 1 187 ? -12.758 5.589 20.857 1.00 94.81 187 PHE A O 1
ATOM 1440 N N . VAL A 1 188 ? -14.950 5.101 20.663 1.00 95.06 188 VAL A N 1
ATOM 1441 C CA . VAL A 1 188 ? -15.400 6.007 21.732 1.00 95.06 188 VAL A CA 1
ATOM 1442 C C . VAL A 1 188 ? -15.342 5.347 23.106 1.00 95.06 188 VAL A C 1
ATOM 1444 O O . VAL A 1 188 ? -15.158 6.023 24.112 1.00 95.06 188 VAL A O 1
ATOM 1447 N N . ASP A 1 189 ? -15.442 4.022 23.148 1.00 96.19 189 ASP A N 1
ATOM 1448 C CA . ASP A 1 189 ? -15.520 3.195 24.354 1.00 96.19 189 ASP A CA 1
ATOM 1449 C C . ASP A 1 189 ? -14.155 2.849 24.967 1.00 96.19 189 ASP A C 1
ATOM 1451 O O . ASP A 1 189 ? -14.088 2.277 26.049 1.00 96.19 189 ASP A O 1
ATOM 1455 N N . ILE A 1 190 ? -13.060 3.241 24.313 1.00 95.88 190 ILE A N 1
ATOM 1456 C CA . ILE A 1 190 ? -11.698 3.098 24.850 1.00 95.88 190 ILE A CA 1
ATOM 1457 C C . ILE A 1 190 ? -11.161 4.400 25.459 1.00 95.88 190 ILE A C 1
ATOM 1459 O O . ILE A 1 190 ? -10.020 4.446 25.923 1.00 95.88 190 ILE A O 1
ATOM 1463 N N . GLN A 1 191 ? -11.933 5.492 25.439 1.00 94.06 191 GLN A N 1
ATOM 1464 C CA . GLN A 1 191 ? -11.486 6.768 26.002 1.00 94.06 191 GLN A CA 1
ATOM 1465 C C . GLN A 1 191 ? -11.380 6.666 27.528 1.00 94.06 191 GLN A C 1
ATOM 1467 O O . GLN A 1 191 ? -12.341 6.324 28.205 1.00 94.06 191 GLN A O 1
ATOM 1472 N N . GLY A 1 192 ? -10.190 6.944 28.069 1.00 94.38 192 GLY A N 1
ATOM 1473 C CA . GLY A 1 192 ? -9.898 6.765 29.497 1.00 94.38 192 GLY A CA 1
ATOM 1474 C C . GLY A 1 192 ? -9.681 5.308 29.927 1.00 94.38 192 GLY A C 1
ATOM 1475 O O . GLY A 1 192 ? -9.399 5.064 31.096 1.00 94.38 192 GLY A O 1
ATOM 1476 N N . HIS A 1 193 ? -9.766 4.345 29.004 1.00 97.00 193 HIS A N 1
ATOM 1477 C CA . HIS A 1 193 ? -9.529 2.938 29.306 1.00 97.00 193 HIS A CA 1
ATOM 1478 C C . HIS A 1 193 ? -8.024 2.650 29.428 1.00 97.00 193 HIS A C 1
ATOM 1480 O O . HIS A 1 193 ? -7.233 3.065 28.579 1.00 97.00 193 HIS A O 1
ATOM 1486 N N . TRP A 1 194 ? -7.614 1.892 30.450 1.00 97.25 194 TRP A N 1
ATOM 1487 C CA . TRP A 1 194 ? -6.197 1.607 30.739 1.00 97.25 194 TRP A CA 1
ATOM 1488 C C . TRP A 1 194 ? -5.471 0.905 29.578 1.00 97.25 194 TRP A C 1
ATOM 1490 O O . TRP A 1 194 ? -4.277 1.103 29.378 1.00 97.25 194 TRP A O 1
ATOM 1500 N N . ALA A 1 195 ? -6.197 0.107 28.791 1.00 96.12 195 ALA A N 1
ATOM 1501 C CA . ALA A 1 195 ? -5.657 -0.624 27.645 1.00 96.12 195 ALA A CA 1
ATOM 1502 C C . ALA A 1 195 ? -5.715 0.155 26.319 1.00 96.12 195 ALA A C 1
ATOM 1504 O O . ALA A 1 195 ? -5.403 -0.426 25.283 1.00 96.12 195 ALA A O 1
ATOM 1505 N N . LYS A 1 196 ? -6.138 1.429 26.313 1.00 94.88 196 LYS A N 1
ATOM 1506 C CA . LYS A 1 196 ? -6.372 2.214 25.087 1.00 94.88 196 LYS A CA 1
ATOM 1507 C C . LYS A 1 196 ? -5.208 2.132 24.099 1.00 94.88 196 LYS A C 1
ATOM 1509 O O . LYS A 1 196 ? -5.424 1.810 22.933 1.00 94.88 196 LYS A O 1
ATOM 1514 N N . ASP A 1 197 ? -3.986 2.378 24.558 1.00 93.06 197 ASP A N 1
ATOM 1515 C CA . ASP A 1 197 ? -2.818 2.405 23.674 1.00 93.06 197 ASP A CA 1
ATOM 1516 C C . ASP A 1 197 ? -2.477 1.010 23.135 1.00 93.06 197 ASP A C 1
ATOM 1518 O O . ASP A 1 197 ? -2.175 0.863 21.951 1.00 93.06 197 ASP A O 1
ATOM 1522 N N . SER A 1 198 ? -2.621 -0.032 23.958 1.00 94.81 198 SER A N 1
ATOM 1523 C CA . SER A 1 198 ? -2.461 -1.430 23.535 1.00 94.81 198 SER A CA 1
ATOM 1524 C C . SER A 1 198 ? -3.520 -1.849 22.513 1.00 94.81 198 SER A C 1
ATOM 1526 O O . SER A 1 198 ? -3.212 -2.564 21.561 1.00 94.81 198 SER A O 1
ATOM 1528 N N . ILE A 1 199 ? -4.760 -1.381 22.679 1.00 94.44 199 ILE A N 1
ATOM 1529 C CA . ILE A 1 199 ? -5.867 -1.617 21.745 1.00 94.44 199 ILE A CA 1
ATOM 1530 C C . ILE A 1 199 ? -5.576 -0.943 20.408 1.00 94.44 199 ILE A C 1
ATOM 1532 O O . ILE A 1 199 ? -5.623 -1.597 19.368 1.00 94.44 199 ILE A O 1
ATOM 1536 N N . LEU A 1 200 ? -5.234 0.347 20.431 1.00 91.56 200 LEU A N 1
ATOM 1537 C CA . LEU A 1 200 ? -4.892 1.096 19.224 1.00 91.56 200 LEU A CA 1
ATOM 1538 C C . LEU A 1 200 ? -3.683 0.485 18.519 1.00 91.56 200 LEU A C 1
ATOM 1540 O O . LEU A 1 200 ? -3.692 0.374 17.297 1.00 91.56 200 LEU A O 1
ATOM 1544 N N . TRP A 1 201 ? -2.677 0.028 19.266 1.00 88.94 201 TRP A N 1
ATOM 1545 C CA . TRP A 1 201 ? -1.548 -0.699 18.700 1.00 88.94 201 TRP A CA 1
ATOM 1546 C C . TRP A 1 201 ? -1.997 -1.998 18.026 1.00 88.94 201 TRP A C 1
ATOM 1548 O O . TRP A 1 201 ? -1.686 -2.204 16.856 1.00 88.94 201 TRP A O 1
ATOM 1558 N N . ALA A 1 202 ? -2.775 -2.843 18.707 1.00 91.00 202 ALA A N 1
ATOM 1559 C CA . ALA A 1 202 ? -3.225 -4.123 18.161 1.00 91.00 202 ALA A CA 1
ATOM 1560 C C . ALA A 1 202 ? -4.115 -3.950 16.920 1.00 91.00 202 ALA A C 1
ATOM 1562 O O . ALA A 1 202 ? -3.995 -4.714 15.962 1.00 91.00 202 ALA A O 1
ATOM 1563 N N . VAL A 1 203 ? -4.973 -2.928 16.914 1.00 90.62 203 VAL A N 1
ATOM 1564 C CA . VAL A 1 203 ? -5.823 -2.572 15.769 1.00 90.62 203 VAL A CA 1
ATOM 1565 C C . VAL A 1 203 ? -4.980 -2.029 14.628 1.00 90.62 203 VAL A C 1
ATOM 1567 O O . VAL A 1 203 ? -5.126 -2.464 13.488 1.00 90.62 203 VAL A O 1
ATOM 1570 N N . LYS A 1 204 ? -4.023 -1.150 14.937 1.00 83.12 204 LYS A N 1
ATOM 1571 C CA . LYS A 1 204 ? -3.069 -0.648 13.955 1.00 83.12 204 LYS A CA 1
ATOM 1572 C C . LYS A 1 204 ? -2.241 -1.772 13.351 1.00 83.12 204 LYS A C 1
ATOM 1574 O O . LYS A 1 204 ? -2.006 -1.711 12.162 1.00 83.12 204 LYS A O 1
ATOM 1579 N N . GLN A 1 205 ? -1.836 -2.791 14.111 1.00 80.12 205 GLN A N 1
ATOM 1580 C CA . GLN A 1 205 ? -1.128 -3.973 13.594 1.00 80.12 205 GLN A CA 1
ATOM 1581 C C . GLN A 1 205 ? -2.053 -4.979 12.883 1.00 80.12 205 GLN A C 1
ATOM 1583 O O . GLN A 1 205 ? -1.593 -6.030 12.446 1.00 80.12 205 GLN A O 1
ATOM 1588 N N . GLY A 1 206 ? -3.362 -4.714 12.793 1.00 81.62 206 GLY A N 1
ATOM 1589 C CA . GLY A 1 206 ? -4.334 -5.631 12.193 1.00 81.62 206 GLY A CA 1
ATOM 1590 C C . GLY A 1 206 ? -4.562 -6.928 12.979 1.00 81.62 206 GLY A C 1
ATOM 1591 O O . GLY A 1 206 ? -5.173 -7.867 12.469 1.00 81.62 206 GLY A O 1
ATOM 1592 N N . LEU A 1 207 ? -4.087 -7.005 14.226 1.00 88.69 207 LEU A N 1
ATOM 1593 C CA . LEU A 1 207 ? -4.2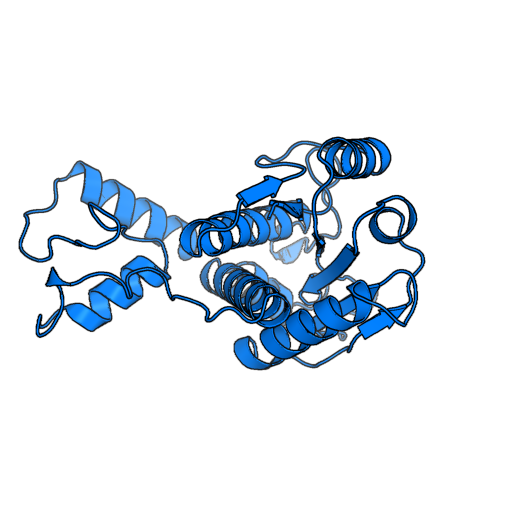92 -8.159 15.101 1.00 88.69 207 LEU A CA 1
ATOM 1594 C C . LEU A 1 207 ? -5.752 -8.236 15.551 1.00 88.69 207 LEU A C 1
ATOM 1596 O O . LEU A 1 207 ? -6.352 -9.314 15.545 1.00 88.69 207 LEU A O 1
ATOM 1600 N N . LEU A 1 208 ? -6.335 -7.081 15.869 1.00 91.94 208 LEU A N 1
ATOM 1601 C CA . LEU A 1 208 ? -7.712 -6.922 16.327 1.00 91.94 208 LEU A CA 1
ATOM 1602 C C . LEU A 1 208 ? -8.466 -5.916 15.452 1.00 91.94 208 LEU A C 1
ATOM 1604 O O . LEU A 1 208 ? -7.871 -5.081 14.781 1.00 91.94 208 LEU A O 1
ATOM 1608 N N . VAL A 1 209 ? -9.791 -6.010 15.469 1.00 88.88 209 VAL A N 1
ATOM 1609 C CA . VAL A 1 209 ? -10.710 -5.055 14.839 1.00 88.88 209 VAL A CA 1
ATOM 1610 C C . VAL A 1 209 ? -11.798 -4.700 15.847 1.00 88.88 209 VAL A C 1
ATOM 1612 O O . VAL A 1 209 ? -12.022 -5.458 16.792 1.00 88.88 209 VAL A O 1
ATOM 1615 N N . GLY A 1 210 ? -12.450 -3.555 15.660 1.00 89.69 210 GLY A N 1
ATOM 1616 C CA . GLY A 1 210 ? -13.619 -3.195 16.459 1.00 89.69 210 GLY A CA 1
ATOM 1617 C C . GLY A 1 210 ? -14.819 -4.084 16.139 1.00 89.69 210 GLY A C 1
ATOM 1618 O O . GLY A 1 210 ? -14.867 -4.736 15.095 1.00 89.69 210 GLY A O 1
ATOM 1619 N N . ILE A 1 211 ? -15.804 -4.087 17.034 1.00 91.81 211 ILE A N 1
ATOM 1620 C CA . ILE A 1 211 ? -17.111 -4.711 16.781 1.00 91.81 211 ILE A CA 1
ATOM 1621 C C . ILE A 1 211 ? -18.013 -3.815 15.919 1.00 91.81 211 ILE A C 1
ATOM 1623 O O . ILE A 1 211 ? -19.002 -4.277 15.356 1.00 91.81 211 ILE A O 1
ATOM 1627 N N . SER A 1 212 ? -17.664 -2.532 15.813 1.00 89.62 212 SER A N 1
ATOM 1628 C CA . SER A 1 212 ? -18.217 -1.563 14.872 1.00 89.62 212 SER A CA 1
ATOM 1629 C C . SER A 1 212 ? -17.170 -0.486 14.566 1.00 89.62 212 SER A C 1
ATOM 1631 O O . SER A 1 212 ? -16.082 -0.485 15.145 1.00 89.62 212 SER A O 1
ATOM 1633 N N . ASP A 1 213 ? -17.507 0.471 13.700 1.00 84.56 213 ASP A N 1
ATOM 1634 C CA . ASP A 1 213 ? -16.635 1.607 13.381 1.00 84.56 213 ASP A CA 1
ATOM 1635 C C . ASP A 1 213 ? -16.292 2.479 14.596 1.00 84.56 213 ASP A C 1
ATOM 1637 O O . ASP A 1 213 ? -15.262 3.149 14.591 1.00 84.56 213 ASP A O 1
ATOM 1641 N N . SER A 1 214 ? -17.144 2.498 15.625 1.00 92.12 214 SER A N 1
ATOM 1642 C CA . SER A 1 214 ? -16.993 3.374 16.792 1.00 92.12 214 SER A CA 1
ATOM 1643 C C . SER A 1 214 ? -16.840 2.634 18.118 1.00 92.12 214 SER A C 1
ATOM 1645 O O . SER A 1 214 ? -16.674 3.290 19.147 1.00 92.12 214 SER A O 1
ATOM 1647 N N . GLN A 1 215 ? -16.857 1.299 18.125 1.00 95.19 215 GLN A N 1
ATOM 1648 C CA . GLN A 1 215 ? -16.752 0.506 19.352 1.00 95.19 215 GLN A CA 1
ATOM 1649 C C . GLN A 1 215 ? -15.759 -0.646 19.222 1.00 95.19 215 GLN A C 1
ATOM 1651 O O . GLN A 1 215 ? -15.789 -1.414 18.255 1.00 95.19 215 GLN A O 1
ATOM 1656 N N . PHE A 1 216 ? -14.924 -0.798 20.247 1.00 96.44 216 PHE A N 1
ATOM 1657 C CA . PHE A 1 216 ? -13.990 -1.911 20.396 1.00 96.44 216 PHE A CA 1
ATOM 1658 C C . PHE A 1 216 ? -14.494 -3.010 21.347 1.00 96.44 216 PHE A C 1
ATOM 1660 O O . PHE A 1 216 ? -14.171 -4.176 21.144 1.00 96.44 216 PHE A O 1
ATOM 1667 N N . ALA A 1 217 ? -15.296 -2.643 22.347 1.00 96.25 217 ALA A N 1
ATOM 1668 C CA . ALA A 1 217 ? -15.753 -3.446 23.481 1.00 96.25 217 ALA A CA 1
ATOM 1669 C C . ALA A 1 217 ? -14.608 -3.987 24.371 1.00 96.25 217 ALA A C 1
ATOM 1671 O O . ALA A 1 217 ? -14.446 -5.202 24.498 1.00 96.25 217 ALA A O 1
ATOM 1672 N N . PRO A 1 218 ? -13.808 -3.108 25.016 1.00 96.12 218 PRO A N 1
ATOM 1673 C CA . PRO A 1 218 ? -12.586 -3.508 25.726 1.00 96.12 218 PRO A CA 1
ATOM 1674 C C . PRO A 1 218 ? -12.808 -4.435 26.931 1.00 96.12 218 PRO A C 1
ATOM 1676 O O . PRO A 1 218 ? -11.928 -5.234 27.242 1.00 96.12 218 PRO A O 1
ATOM 1679 N N . ASP A 1 219 ? -13.973 -4.360 27.578 1.00 96.50 219 ASP A N 1
ATOM 1680 C CA . ASP A 1 219 ? -14.323 -5.181 28.745 1.00 96.50 219 ASP A CA 1
ATOM 1681 C C . ASP A 1 219 ? -15.081 -6.470 28.376 1.00 96.50 219 ASP A C 1
ATOM 1683 O O . ASP A 1 219 ? -15.412 -7.283 29.245 1.00 96.50 219 ASP A O 1
ATOM 1687 N N . GLN A 1 220 ? -15.385 -6.680 27.090 1.00 95.56 220 GLN A N 1
ATOM 1688 C CA . GLN A 1 220 ? -16.094 -7.875 26.649 1.00 95.56 220 GLN A CA 1
ATOM 1689 C C . GLN A 1 220 ? -15.154 -9.096 26.652 1.00 95.56 220 GLN A C 1
ATOM 1691 O O . GLN A 1 220 ? -14.059 -9.035 26.086 1.00 95.56 220 GLN A O 1
ATOM 1696 N N . PRO A 1 221 ? -15.570 -10.246 27.221 1.00 94.31 221 PRO A N 1
ATOM 1697 C CA . PRO A 1 221 ? -14.768 -11.461 27.170 1.00 94.31 221 PRO A CA 1
ATOM 1698 C C . PRO A 1 221 ? -14.492 -11.916 25.733 1.00 94.31 221 PRO A C 1
ATOM 1700 O O . PRO A 1 221 ? -15.408 -12.033 24.916 1.00 94.31 221 PRO A O 1
ATOM 1703 N N . ILE A 1 222 ? -13.233 -12.250 25.445 1.00 92.94 222 ILE A N 1
ATOM 1704 C CA . ILE A 1 222 ? -12.832 -12.839 24.166 1.00 92.94 222 ILE A CA 1
ATOM 1705 C C . ILE A 1 222 ? -13.151 -14.340 24.134 1.00 92.94 222 ILE A C 1
ATOM 1707 O O . ILE A 1 222 ? -12.896 -15.082 25.086 1.00 92.94 222 ILE A O 1
ATOM 1711 N N . THR A 1 223 ? -13.685 -14.825 23.015 1.00 96.06 223 THR A N 1
ATOM 1712 C CA . THR A 1 223 ? -13.871 -16.266 22.792 1.00 96.06 223 THR A CA 1
ATOM 1713 C C . THR A 1 223 ? -12.533 -16.954 22.505 1.00 96.06 223 THR A C 1
ATOM 1715 O O . THR A 1 223 ? -11.599 -16.359 21.963 1.00 96.06 223 THR A O 1
ATOM 1718 N N . ARG A 1 224 ? -12.449 -18.266 22.767 1.00 97.06 224 ARG A N 1
ATOM 1719 C CA . ARG A 1 224 ? -11.279 -19.079 22.378 1.00 97.06 224 ARG A CA 1
ATOM 1720 C C . ARG A 1 224 ? -10.974 -19.000 20.875 1.00 97.06 224 ARG A C 1
ATOM 1722 O O . ARG A 1 224 ? -9.808 -19.001 20.494 1.00 97.06 224 ARG A O 1
ATOM 1729 N N . ALA A 1 225 ? -12.006 -18.905 20.035 1.00 95.88 225 ALA A N 1
ATOM 1730 C CA . ALA A 1 225 ? -11.852 -18.783 18.587 1.00 95.88 225 ALA A CA 1
ATOM 1731 C C . ALA A 1 225 ? -11.231 -17.436 18.182 1.00 95.88 225 ALA A C 1
ATOM 1733 O O . ALA A 1 225 ? -10.287 -17.412 17.397 1.00 95.88 225 ALA A O 1
ATOM 1734 N N . GLN A 1 226 ? -11.702 -16.324 18.754 1.00 93.31 226 GLN A N 1
ATOM 1735 C CA . GLN A 1 226 ? -11.109 -15.004 18.514 1.00 93.31 226 GLN A CA 1
ATOM 1736 C C . GLN A 1 226 ? -9.645 -14.957 18.969 1.00 93.31 226 GLN A C 1
ATOM 1738 O O . GLN A 1 226 ? -8.797 -14.480 18.219 1.00 93.31 226 GLN A O 1
ATOM 1743 N N . LEU A 1 227 ? -9.322 -15.525 20.138 1.00 95.69 227 LEU A N 1
ATOM 1744 C CA . LEU A 1 227 ? -7.934 -15.629 20.598 1.00 95.69 227 LEU A CA 1
ATOM 1745 C C . LEU A 1 227 ? -7.061 -16.413 19.603 1.00 95.69 227 LEU A C 1
ATOM 1747 O O . LEU A 1 227 ? -5.970 -15.964 19.262 1.00 95.69 227 LEU A O 1
ATOM 1751 N N . ALA A 1 228 ? -7.545 -17.548 19.089 1.00 96.00 228 ALA A N 1
ATOM 1752 C CA . ALA A 1 228 ? -6.814 -18.335 18.095 1.00 96.00 228 ALA A CA 1
ATOM 1753 C C . ALA A 1 228 ? -6.551 -17.549 16.796 1.00 96.00 228 ALA A C 1
ATOM 1755 O O . ALA A 1 228 ? -5.466 -17.656 16.225 1.00 96.00 228 ALA A O 1
ATOM 1756 N N . VAL A 1 229 ? -7.502 -16.720 16.349 1.00 92.06 229 VAL A N 1
ATOM 1757 C CA . VAL A 1 229 ? -7.317 -15.834 15.185 1.00 92.06 229 VAL A CA 1
ATOM 1758 C C . VAL A 1 229 ? -6.239 -14.783 15.453 1.00 92.06 229 VAL A C 1
ATOM 1760 O O . VAL A 1 229 ? -5.372 -14.584 14.603 1.00 92.06 229 VAL A O 1
ATOM 1763 N N . VAL A 1 230 ? -6.251 -14.145 16.626 1.00 93.12 230 VAL A N 1
ATOM 1764 C CA . VAL A 1 230 ? -5.233 -13.151 17.010 1.00 93.12 230 VAL A CA 1
ATOM 1765 C C . VAL A 1 230 ? -3.843 -13.784 17.046 1.00 93.12 230 VAL A C 1
ATOM 1767 O O . VAL A 1 230 ? -2.914 -13.245 16.449 1.00 93.12 230 VAL A O 1
ATOM 1770 N N . LEU A 1 231 ? -3.702 -14.956 17.675 1.00 93.19 231 LEU A N 1
ATOM 1771 C CA . LEU A 1 231 ? -2.430 -15.682 17.736 1.00 93.19 231 LEU A CA 1
ATOM 1772 C C . LEU A 1 231 ? -1.944 -16.100 16.346 1.00 93.19 231 LEU A C 1
ATOM 1774 O O . LEU A 1 231 ? -0.758 -15.976 16.058 1.00 93.19 231 LEU A O 1
ATOM 1778 N N . ARG A 1 232 ? -2.848 -16.543 15.464 1.00 87.62 232 ARG A N 1
ATOM 1779 C CA . ARG A 1 232 ? -2.507 -16.873 14.074 1.00 87.62 232 ARG A CA 1
ATOM 1780 C C . ARG A 1 232 ? -1.995 -15.650 13.314 1.00 87.62 232 ARG A C 1
ATOM 1782 O O . ARG A 1 232 ? -0.969 -15.758 12.652 1.00 87.62 232 ARG A O 1
ATOM 1789 N N . ARG A 1 233 ? -2.678 -14.504 13.422 1.00 84.50 233 ARG A N 1
ATOM 1790 C CA . ARG A 1 233 ? -2.243 -13.241 12.799 1.00 84.50 233 ARG A CA 1
ATOM 1791 C C . ARG A 1 233 ? -0.882 -12.807 13.333 1.00 84.50 233 ARG A C 1
ATOM 1793 O O . ARG A 1 233 ? -0.003 -12.476 12.552 1.00 84.50 233 ARG A O 1
ATOM 1800 N N . MET A 1 234 ? -0.688 -12.875 14.650 1.00 87.50 234 MET A N 1
ATOM 1801 C CA . MET A 1 234 ? 0.591 -12.549 15.281 1.00 87.50 234 MET A CA 1
ATOM 1802 C C . MET A 1 234 ? 1.712 -13.478 14.802 1.00 87.50 234 MET A C 1
ATOM 1804 O O . MET A 1 234 ? 2.788 -13.001 14.465 1.00 87.50 234 MET A O 1
ATOM 1808 N N . TYR A 1 235 ? 1.459 -14.788 14.724 1.00 84.00 235 TYR A N 1
ATOM 1809 C CA . TYR A 1 235 ? 2.431 -15.760 14.224 1.00 84.00 235 TYR A CA 1
ATOM 1810 C C . TYR A 1 235 ? 2.838 -15.464 12.776 1.00 84.00 235 TYR A C 1
ATOM 1812 O O . TYR A 1 235 ? 4.023 -15.426 12.477 1.00 84.00 235 TYR A O 1
ATOM 1820 N N . GLN A 1 236 ? 1.877 -15.153 11.900 1.00 71.00 236 GLN A N 1
ATOM 1821 C CA . GLN A 1 236 ? 2.156 -14.777 10.507 1.00 71.00 236 GLN A CA 1
ATOM 1822 C C . GLN A 1 236 ? 3.048 -13.528 10.385 1.00 71.00 236 GLN A C 1
ATOM 1824 O O . GLN A 1 236 ? 3.838 -13.442 9.451 1.00 71.00 236 GLN A O 1
ATOM 1829 N N . GLN A 1 237 ? 2.965 -12.595 11.340 1.00 70.06 237 GLN A N 1
ATOM 1830 C CA . GLN A 1 237 ? 3.784 -11.378 11.348 1.00 70.06 237 GLN A CA 1
ATOM 1831 C C . GLN A 1 237 ? 5.223 -11.596 11.839 1.00 70.06 237 GLN A C 1
ATOM 1833 O O . GLN A 1 237 ? 6.083 -10.755 11.566 1.00 70.06 237 GLN A O 1
ATOM 1838 N N . LEU A 1 238 ? 5.493 -12.673 12.585 1.00 69.06 238 LEU A N 1
ATOM 1839 C CA . LEU A 1 238 ? 6.807 -12.941 13.181 1.00 69.06 238 LEU A CA 1
ATOM 1840 C C . LEU A 1 238 ? 7.787 -13.647 12.227 1.00 69.06 238 LEU A C 1
ATOM 1842 O O . LEU A 1 238 ? 8.982 -13.663 12.526 1.00 69.06 238 LEU A O 1
ATOM 1846 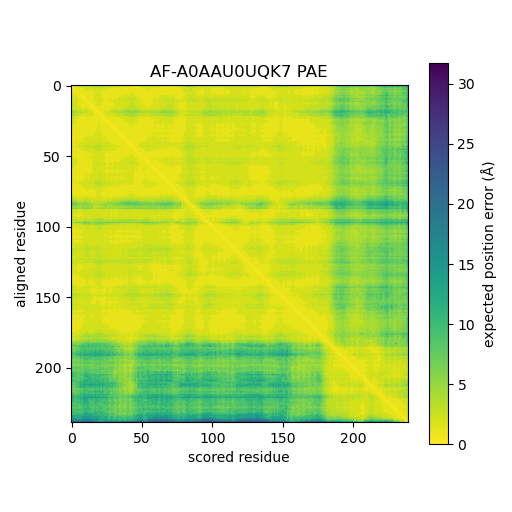N N . GLY A 1 239 ? 7.310 -14.133 11.076 1.00 56.66 239 GLY A N 1
ATOM 1847 C CA . GLY A 1 239 ? 8.094 -14.941 10.133 1.00 56.66 239 GLY A CA 1
ATOM 1848 C C . GLY A 1 239 ? 8.295 -16.366 10.627 1.00 56.66 239 GLY A C 1
ATOM 1849 O O . GLY A 1 239 ? 9.370 -16.924 10.320 1.00 56.66 239 GLY A O 1
#